Protein AF-A0A7C8UYK1-F1 (afdb_monomer_lite)

Organism: Orbilia oligospora (NCBI:txid2813651)

Foldseek 3Di:
DVVVCVVVVNPCPVPKWQFDDDPPDTPDTDHQDPDPVSNVVVVVLVVPLLQSVRIPNHDDDDDDDDDPDPVVVLVVLVVLLVVLVVVLVVLVVVVVVLVCLCVVVDDDPDPVSSVQSPDPVNVVVSVVVVVVSVVSVVQNVLSVQLSCQCVVPDPDLSVDNVSRDHQAADVVQVPDPCSCVVGGHRPSCLCVLQVVLVVVLCVVPNDDPDDDPVSVVVSVVSSVVSSVVVVVVVVVVVVVVVVVVPPPPPPNPQPPVRPPPDDPDDDDDDDDDDDDPDDDDDDDDDDDDDDDD

Sequence (293 aa):
MFDYLYLQGYNAPAKFLQVDRVGRTIKKVHEYPKDTLGQVKWALSLVTSHRGIGWNIQVPLQKIKYPSSRVAYIFESMVSILSIYLGLYTCGSLCDYMVQVLRKEVDSPYPWVYGLFENSIFQMVVAFMGIFAMVSNSVLVYNLARMICVTSGIKGDWGKIESWPNMFGEFEDAWSIRNVWGRAWHQNLRRCLTAPGEKVFSLIFGSSPKLGRVPRLIRRYFLVFSAFGVSGLLHSLAVYYGSKTDTMPYEDSTPLHMRPGCGPMDSSPTCVSWLPKDLGRRTGLCSYSSFYQ

pLDDT: mean 76.37, std 20.06, range [25.5, 96.25]

Secondary structure (DSSP, 8-state):
-HHHHHHTT--HHHHS-BEEEETTEEEEEPPPP-SHHHHHHHHHHHHH-TT-TTBTTPPPPP-PPPPSSHHHHHHHHHHHHHHHHHHHHHHHHHHHHHHHHHTTSS--SSHHHHHHHH-HHHHHHHHHHHHHHHHHHHHHHHHHHHHHHHHTT-SSGGGSGGGS--SS--GGG-SSHHHIIIIIS-GGGHHHHHHHHHHHHHHHH---S---HHHHHHHHHHHHHHHHHHHHHHHHHHHHHHHHH----TT----TTTS----S--S--------------------------

Radius of gyration: 26.04 Å; chains: 1; bounding box: 58×53×74 Å

InterPro domains:
  IPR032805 Wax synthase domain [PF13813] (164-244)

Structure (mmCIF, N/CA/C/O backbone):
data_AF-A0A7C8UYK1-F1
#
_entry.id   AF-A0A7C8UYK1-F1
#
loop_
_atom_site.group_PDB
_atom_site.id
_atom_site.type_symbol
_atom_site.label_atom_id
_atom_site.label_alt_id
_atom_site.label_comp_id
_atom_site.label_asym_id
_atom_site.label_entity_id
_atom_site.label_seq_id
_atom_site.pdbx_PDB_ins_code
_atom_site.Cartn_x
_atom_site.Cartn_y
_atom_site.Cartn_z
_atom_site.occupancy
_atom_site.B_iso_or_equiv
_atom_site.auth_seq_id
_atom_site.auth_comp_id
_atom_site.auth_asym_id
_atom_site.auth_atom_id
_atom_site.pdbx_PDB_model_num
ATOM 1 N N . MET A 1 1 ? -22.488 -2.311 -1.052 1.00 36.81 1 MET A N 1
ATOM 2 C CA . MET A 1 1 ? -21.983 -3.338 -0.104 1.00 36.81 1 MET A CA 1
ATOM 3 C C . MET A 1 1 ? -22.655 -3.243 1.265 1.00 36.81 1 MET A C 1
ATOM 5 O O . MET A 1 1 ? -23.119 -4.266 1.740 1.00 36.81 1 MET A O 1
ATOM 9 N N . PHE A 1 2 ? -22.764 -2.061 1.890 1.00 39.22 2 PHE A N 1
ATOM 10 C CA . PHE A 1 2 ? -23.497 -1.924 3.160 1.00 39.22 2 PHE A CA 1
ATOM 11 C C . PHE A 1 2 ? -24.994 -2.196 3.038 1.00 39.22 2 PHE A C 1
ATOM 13 O O . PHE A 1 2 ? -25.506 -2.974 3.835 1.00 39.22 2 PHE A O 1
ATOM 20 N N . ASP A 1 3 ? -25.651 -1.687 1.995 1.00 39.56 3 ASP A N 1
ATOM 21 C CA . ASP A 1 3 ? -27.060 -2.018 1.740 1.00 39.56 3 ASP A CA 1
ATOM 22 C C . ASP A 1 3 ? -27.249 -3.517 1.499 1.00 39.56 3 ASP A C 1
ATOM 24 O O . ASP A 1 3 ? -28.186 -4.112 2.004 1.00 39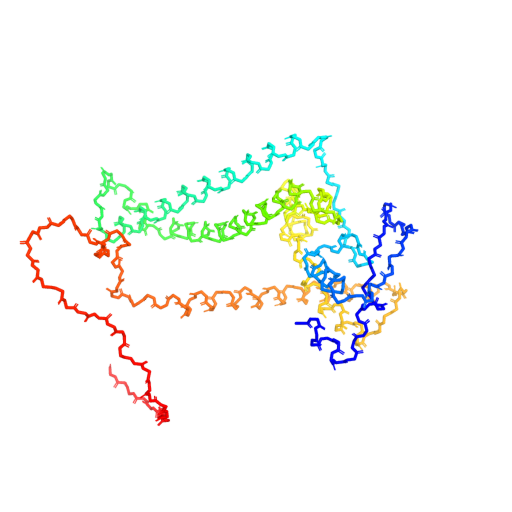.56 3 ASP A O 1
ATOM 28 N N . TYR A 1 4 ? -26.292 -4.170 0.832 1.00 40.44 4 TYR A N 1
ATOM 29 C CA . TYR A 1 4 ? -26.303 -5.622 0.623 1.00 40.44 4 TYR A CA 1
ATOM 30 C C . TYR A 1 4 ? -26.156 -6.416 1.937 1.00 40.44 4 TYR A C 1
ATOM 32 O O . TYR A 1 4 ? -26.815 -7.434 2.119 1.00 40.44 4 TYR A O 1
ATOM 40 N N . LEU A 1 5 ? -25.338 -5.939 2.884 1.00 44.06 5 LEU A N 1
ATOM 41 C CA . LEU A 1 5 ? -25.219 -6.541 4.218 1.00 44.06 5 LEU A CA 1
ATOM 42 C C . LEU A 1 5 ? -26.496 -6.327 5.049 1.00 44.06 5 LEU A C 1
ATOM 44 O O . LEU A 1 5 ? -26.951 -7.252 5.719 1.00 44.06 5 LEU A O 1
ATOM 48 N N . TYR A 1 6 ? -27.103 -5.142 4.970 1.00 45.19 6 TYR A N 1
ATOM 49 C CA . TYR A 1 6 ? -28.376 -4.839 5.628 1.00 45.19 6 TYR A CA 1
ATOM 50 C C . TYR A 1 6 ? -29.547 -5.649 5.064 1.00 45.19 6 TYR A C 1
ATOM 52 O O . TYR A 1 6 ? -30.332 -6.194 5.837 1.00 45.19 6 TYR A O 1
ATOM 60 N N . LEU A 1 7 ? -29.626 -5.790 3.738 1.00 44.03 7 LEU A N 1
ATOM 61 C CA . LEU A 1 7 ? -30.632 -6.600 3.042 1.00 44.03 7 LEU A CA 1
ATOM 62 C C . LEU A 1 7 ? -30.537 -8.090 3.405 1.00 44.03 7 LEU A C 1
ATOM 64 O O . LEU A 1 7 ? -31.539 -8.793 3.367 1.00 44.03 7 LEU A O 1
ATOM 68 N N . GLN A 1 8 ? -29.361 -8.567 3.827 1.00 48.84 8 GLN A N 1
ATOM 69 C CA . GLN A 1 8 ? -29.163 -9.919 4.364 1.00 48.84 8 GLN A CA 1
ATOM 70 C C . GLN A 1 8 ? -29.449 -10.040 5.877 1.00 48.84 8 GLN A C 1
ATOM 72 O O . GLN A 1 8 ? -29.101 -11.047 6.494 1.00 48.84 8 GLN A O 1
ATOM 77 N N . GLY A 1 9 ? -30.052 -9.024 6.507 1.00 45.06 9 GLY A N 1
ATOM 78 C CA . GLY A 1 9 ? -30.385 -9.033 7.936 1.00 45.06 9 GLY A CA 1
ATOM 79 C C . GLY A 1 9 ? -29.181 -8.825 8.862 1.00 45.06 9 GLY A C 1
ATOM 80 O O . GLY A 1 9 ? -29.266 -9.060 10.070 1.00 45.06 9 GLY A O 1
ATOM 81 N N . TYR A 1 10 ? -28.035 -8.384 8.333 1.00 59.62 10 TYR A N 1
ATOM 82 C CA . TYR A 1 10 ? -26.868 -8.086 9.152 1.00 59.62 10 TYR A CA 1
ATOM 83 C C . TYR A 1 10 ? -27.032 -6.710 9.806 1.00 59.62 10 TYR A C 1
ATOM 85 O O . TYR A 1 10 ? -26.854 -5.678 9.163 1.00 59.62 10 TYR A O 1
ATOM 93 N N . ASN A 1 11 ? -27.323 -6.690 11.111 1.00 65.44 11 ASN A N 1
ATOM 94 C CA . ASN A 1 11 ? -27.364 -5.460 11.906 1.00 65.44 11 ASN A CA 1
ATOM 95 C C . ASN A 1 11 ? -25.937 -4.902 12.094 1.00 65.44 11 ASN A C 1
ATOM 97 O O . ASN A 1 11 ? -25.273 -5.136 13.109 1.00 65.44 11 ASN A O 1
ATOM 101 N N . ALA A 1 12 ? -25.434 -4.222 11.062 1.00 64.94 12 ALA A N 1
ATOM 102 C CA . ALA A 1 12 ? -24.122 -3.589 11.055 1.00 64.94 12 ALA A CA 1
ATOM 103 C C . ALA A 1 12 ? -23.943 -2.563 12.197 1.00 64.94 12 ALA A C 1
ATOM 105 O O . ALA A 1 12 ? -22.887 -2.620 12.833 1.00 64.94 12 ALA A O 1
ATOM 106 N N . PRO A 1 13 ? -24.936 -1.715 12.545 1.00 64.56 13 PRO A N 1
ATOM 107 C CA . PRO A 1 13 ? -24.850 -0.791 13.681 1.00 64.56 13 PRO A CA 1
ATOM 108 C C . PRO A 1 13 ? -24.611 -1.481 15.016 1.00 64.56 13 PRO A C 1
ATOM 110 O O . PRO A 1 13 ? -23.842 -0.988 15.829 1.00 64.56 13 PRO A O 1
ATOM 113 N N . ALA A 1 14 ? -25.214 -2.651 15.240 1.00 69.38 14 ALA A N 1
ATOM 114 C CA . ALA A 1 14 ? -25.027 -3.395 16.484 1.00 69.38 14 ALA A CA 1
ATOM 115 C C . ALA A 1 14 ? -23.620 -4.008 16.622 1.00 69.38 14 ALA A C 1
ATOM 117 O O . ALA A 1 14 ? -23.226 -4.413 17.715 1.00 69.38 14 ALA A O 1
ATOM 118 N N . LYS A 1 15 ? -22.858 -4.115 15.525 1.00 76.12 15 LYS A N 1
ATOM 119 C CA . LYS A 1 15 ? -21.548 -4.788 15.500 1.00 76.12 15 LYS A CA 1
ATOM 120 C C . LYS A 1 15 ? -20.374 -3.852 15.258 1.00 76.12 15 LYS A C 1
ATOM 122 O O . LYS A 1 15 ? -19.287 -4.121 15.772 1.00 76.12 15 LYS A O 1
ATOM 127 N N . PHE A 1 16 ? -20.567 -2.790 14.486 1.00 84.19 16 PHE A N 1
ATOM 128 C CA . PHE A 1 16 ? -19.543 -1.801 14.179 1.00 84.19 16 PHE A CA 1
ATOM 129 C C . PHE A 1 16 ? -19.897 -0.498 14.870 1.00 84.19 16 PHE A C 1
ATOM 131 O O . PHE A 1 16 ? -20.725 0.274 14.395 1.00 84.19 16 PHE A O 1
ATOM 138 N N . LEU A 1 17 ? -19.257 -0.293 16.017 1.00 87.12 17 LEU A N 1
ATOM 139 C CA . LEU A 1 17 ? -19.506 0.834 16.897 1.00 87.12 17 LEU A CA 1
ATOM 140 C C . LEU A 1 17 ? -18.363 1.831 16.757 1.00 87.12 17 LEU A C 1
ATOM 142 O O . LEU A 1 17 ? -17.196 1.456 16.930 1.00 87.12 17 LEU A O 1
ATOM 146 N N . GLN A 1 18 ? -18.700 3.086 16.474 1.00 86.88 18 GLN A N 1
ATOM 147 C CA . GLN A 1 18 ? -17.748 4.182 16.560 1.00 86.88 18 GLN A CA 1
ATOM 148 C C . GLN A 1 18 ? -17.500 4.490 18.044 1.00 86.88 18 GLN A C 1
ATOM 150 O O . GLN A 1 18 ? -18.434 4.567 18.848 1.00 86.88 18 GLN A O 1
ATOM 155 N N . VAL A 1 19 ? -16.235 4.614 18.434 1.00 88.44 19 VAL A N 1
ATOM 156 C CA . VAL A 1 19 ? -15.809 4.712 19.831 1.00 88.44 19 VAL A CA 1
ATOM 157 C C . VAL A 1 19 ? -14.670 5.705 20.009 1.00 88.44 19 VAL A C 1
ATOM 159 O O . VAL A 1 19 ? -13.703 5.709 19.248 1.00 88.44 19 VAL A O 1
ATOM 162 N N . ASP A 1 20 ? -14.731 6.468 21.097 1.00 84.69 20 ASP A N 1
ATOM 163 C CA . ASP A 1 20 ? -13.597 7.252 21.572 1.00 84.69 20 ASP A CA 1
ATOM 164 C C . ASP A 1 20 ? -12.756 6.384 22.509 1.00 84.69 20 ASP A C 1
ATOM 166 O O . ASP A 1 20 ? -13.259 5.806 23.481 1.00 84.69 20 ASP A O 1
ATOM 170 N N . ARG A 1 21 ? -11.455 6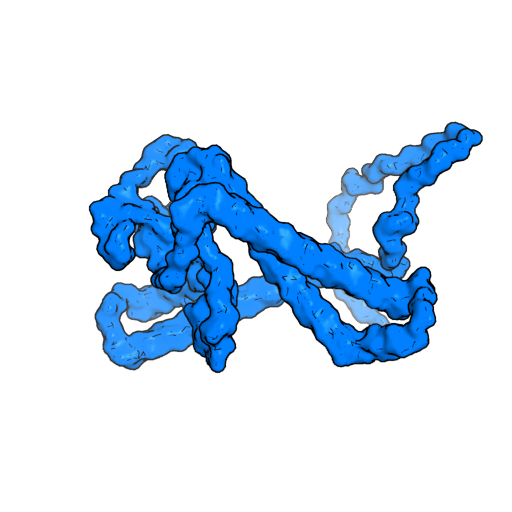.288 22.231 1.00 79.19 21 ARG A N 1
ATOM 171 C CA . ARG A 1 21 ? -10.513 5.479 23.012 1.00 79.19 21 ARG A CA 1
ATOM 172 C C . ARG A 1 21 ? -9.390 6.320 23.591 1.00 79.19 21 ARG A C 1
ATOM 174 O O . ARG A 1 21 ? -8.933 7.280 22.980 1.00 79.19 21 ARG A O 1
ATOM 181 N N . VAL A 1 22 ? -8.884 5.875 24.739 1.00 72.81 22 VAL A N 1
ATOM 182 C CA . VAL A 1 22 ? -7.575 6.279 25.265 1.00 72.81 22 VAL A CA 1
ATOM 183 C C . VAL A 1 22 ? -6.779 5.009 25.538 1.00 72.81 22 VAL A C 1
ATOM 185 O O . VAL A 1 22 ? -7.107 4.223 26.429 1.00 72.81 22 VAL A O 1
ATOM 188 N N . GLY A 1 23 ? -5.766 4.761 24.707 1.00 73.38 23 GLY A N 1
ATOM 189 C CA . GLY A 1 23 ? -5.044 3.491 24.706 1.00 73.38 23 GLY A CA 1
ATOM 190 C C . GLY A 1 23 ? -5.961 2.320 24.338 1.00 73.38 23 GLY A C 1
ATOM 191 O O . GLY A 1 23 ? -6.560 2.300 23.264 1.00 73.38 23 GLY A O 1
ATOM 192 N N . ARG A 1 24 ? -6.065 1.322 25.224 1.00 70.69 24 ARG A N 1
ATOM 193 C CA . ARG A 1 24 ? -6.928 0.142 25.013 1.00 70.69 24 ARG A CA 1
ATOM 194 C C . ARG A 1 24 ? -8.358 0.329 25.527 1.00 70.69 24 ARG A C 1
ATOM 196 O O . ARG A 1 24 ? -9.228 -0.454 25.149 1.00 70.69 24 ARG A O 1
ATOM 203 N N . THR A 1 25 ? -8.606 1.354 26.336 1.00 79.69 25 THR A N 1
ATOM 204 C CA . THR A 1 25 ? -9.883 1.559 27.027 1.00 79.69 25 THR A CA 1
ATOM 205 C C . THR A 1 25 ? -10.841 2.382 26.171 1.00 79.69 25 THR A C 1
ATOM 207 O O . THR A 1 25 ? -10.463 3.425 25.634 1.00 79.69 25 THR A O 1
ATOM 210 N N . ILE A 1 26 ? -12.085 1.912 26.049 1.00 84.94 26 ILE A N 1
ATOM 211 C CA . ILE A 1 26 ? -13.182 2.642 25.403 1.00 84.94 26 ILE A CA 1
ATOM 212 C C . ILE A 1 26 ? -13.768 3.609 26.431 1.00 84.94 26 ILE A C 1
ATOM 214 O O . ILE A 1 26 ? -14.191 3.178 27.500 1.00 84.94 26 ILE A O 1
ATOM 218 N N . LYS A 1 27 ? -13.765 4.907 26.119 1.00 87.31 27 LYS A N 1
ATOM 219 C CA . LYS A 1 27 ? -14.356 5.950 26.969 1.00 87.31 27 LYS A CA 1
ATOM 220 C C . LYS A 1 27 ? -15.806 6.229 26.607 1.00 87.31 27 LYS A C 1
ATOM 222 O O . LYS A 1 27 ? -16.625 6.439 27.492 1.00 87.31 27 LYS A O 1
ATOM 227 N N . LYS A 1 28 ? -16.107 6.257 25.309 1.00 88.56 28 LYS A N 1
ATOM 228 C CA . LYS A 1 28 ? -17.431 6.600 24.795 1.00 88.56 28 LYS A CA 1
ATOM 229 C C . LYS A 1 28 ? -17.753 5.745 23.583 1.00 88.56 28 LYS A C 1
ATOM 231 O O . LYS A 1 28 ? -16.878 5.498 22.756 1.00 88.56 28 LYS A O 1
ATOM 236 N N . VAL A 1 29 ? -19.004 5.318 23.492 1.00 89.12 29 VAL A N 1
ATOM 237 C CA . VAL A 1 29 ? -19.585 4.705 22.298 1.00 89.12 29 VAL A CA 1
ATOM 238 C C . VAL A 1 29 ? -20.541 5.726 21.697 1.00 89.12 29 VAL A C 1
ATOM 240 O O . VAL A 1 29 ? -21.363 6.288 22.421 1.00 89.12 29 VAL A O 1
ATOM 243 N N . HIS A 1 30 ? -20.397 6.015 20.408 1.00 87.56 30 HIS A N 1
ATOM 244 C CA . HIS A 1 30 ? -21.296 6.929 19.706 1.00 87.56 30 HIS A CA 1
ATOM 245 C C . HIS A 1 30 ? -22.560 6.186 19.269 1.00 87.56 30 HIS A C 1
ATOM 247 O O . HIS A 1 30 ? -22.498 5.018 18.881 1.00 87.56 30 HIS A O 1
ATOM 253 N N . GLU A 1 31 ? -23.704 6.862 19.354 1.00 87.62 31 GLU A N 1
ATOM 254 C CA . GLU A 1 31 ? -24.984 6.314 18.901 1.00 87.62 31 GLU A CA 1
ATOM 255 C C . GLU A 1 31 ? -25.058 6.328 17.369 1.00 87.62 31 GLU A C 1
ATOM 257 O O . GLU A 1 31 ? -24.528 7.229 16.714 1.00 87.62 31 GLU A O 1
ATOM 262 N N . TYR A 1 32 ? -25.717 5.319 16.798 1.00 86.50 32 TYR A N 1
ATOM 263 C CA . TYR A 1 32 ? -25.925 5.248 15.359 1.00 86.50 32 TYR A CA 1
ATOM 264 C C . TYR A 1 32 ? -26.867 6.375 14.894 1.00 86.50 32 TYR A C 1
ATOM 266 O O . TYR A 1 32 ? -27.961 6.515 15.449 1.00 86.50 32 TYR A O 1
ATOM 274 N N . PRO A 1 33 ? -26.484 7.169 13.879 1.00 86.69 33 PRO A N 1
ATOM 275 C CA . PRO A 1 33 ? -27.320 8.252 13.379 1.00 86.69 33 PRO A CA 1
ATOM 276 C C . PRO A 1 33 ? -28.623 7.728 12.764 1.00 86.69 33 PRO A C 1
ATOM 278 O O . PRO A 1 33 ? -28.647 6.721 12.052 1.00 86.69 33 PRO A O 1
ATOM 281 N N . LYS A 1 34 ? -29.723 8.436 13.035 1.00 87.50 34 LYS A N 1
ATOM 282 C CA . LYS A 1 34 ? -31.060 8.099 12.517 1.00 87.50 34 LYS A CA 1
ATOM 283 C C . LYS A 1 34 ? -31.349 8.756 11.166 1.00 87.50 34 LYS A C 1
ATOM 285 O O . LYS A 1 34 ? -32.210 8.278 10.437 1.00 87.50 34 LYS A O 1
ATOM 290 N N . ASP A 1 35 ? -30.641 9.831 10.834 1.00 90.38 35 ASP A N 1
ATOM 291 C CA . ASP A 1 35 ? -30.769 10.554 9.573 1.00 90.38 35 ASP A CA 1
ATOM 292 C C . ASP A 1 35 ? -29.976 9.879 8.444 1.00 90.38 35 ASP A C 1
ATOM 294 O O . ASP A 1 35 ? -28.889 9.344 8.656 1.00 90.38 35 ASP A O 1
ATOM 298 N N . THR A 1 36 ? -30.501 9.924 7.218 1.00 87.75 36 THR A N 1
ATOM 299 C CA . THR A 1 36 ? -29.912 9.237 6.054 1.00 87.75 36 THR A CA 1
ATOM 300 C C . THR A 1 36 ? -28.493 9.712 5.743 1.00 87.75 36 THR A C 1
ATOM 302 O O . THR A 1 36 ? -27.612 8.898 5.465 1.00 87.75 36 THR A O 1
ATOM 305 N N . LEU A 1 37 ? -28.230 11.018 5.845 1.00 86.94 37 LEU A N 1
ATOM 306 C CA . LEU A 1 37 ? -26.900 11.585 5.625 1.00 86.94 37 LEU A CA 1
ATOM 307 C C . LEU A 1 37 ? -25.898 11.090 6.676 1.00 86.94 37 LEU A C 1
ATOM 309 O O . LEU A 1 37 ? -24.782 10.694 6.335 1.00 86.94 37 LEU A O 1
ATOM 313 N N . GLY A 1 38 ? -26.295 11.074 7.945 1.00 85.75 38 GLY A N 1
ATOM 314 C CA . GLY A 1 38 ? -25.523 10.520 9.045 1.00 85.75 38 GLY A CA 1
ATOM 315 C C . GLY A 1 38 ? -25.230 9.037 8.843 1.00 85.75 38 GLY A C 1
ATOM 316 O O . GLY A 1 38 ? -24.090 8.616 9.040 1.00 85.75 38 GLY A O 1
ATOM 317 N N . GLN A 1 39 ? -26.200 8.251 8.372 1.00 85.69 39 GLN A N 1
ATOM 318 C CA . GLN A 1 39 ? -26.013 6.829 8.058 1.00 85.69 39 GLN A CA 1
ATOM 319 C C . GLN A 1 39 ? -25.010 6.612 6.922 1.00 85.69 39 GLN A C 1
ATOM 321 O O . GLN A 1 39 ? -24.116 5.770 7.043 1.00 85.69 39 GLN A O 1
ATOM 326 N N . VAL A 1 40 ? -25.105 7.401 5.847 1.00 85.50 40 VAL A N 1
ATOM 327 C CA . VAL A 1 40 ? -24.139 7.374 4.739 1.00 85.50 40 VAL A CA 1
ATOM 328 C C . VAL A 1 40 ? -22.752 7.774 5.236 1.00 85.50 40 VAL A C 1
ATOM 330 O O . VAL A 1 40 ? -21.775 7.086 4.942 1.00 85.50 40 VAL A O 1
ATOM 333 N N . LYS A 1 41 ? -22.645 8.832 6.048 1.00 85.75 41 LYS A N 1
ATOM 334 C CA . LYS A 1 41 ? -21.374 9.273 6.639 1.00 85.75 41 LYS A CA 1
ATOM 335 C C . LYS A 1 41 ? -20.769 8.201 7.548 1.00 85.75 41 LYS A C 1
ATOM 337 O O . LYS A 1 41 ? -19.565 7.966 7.482 1.00 85.75 41 LYS A O 1
ATOM 342 N N . TRP A 1 42 ? -21.586 7.534 8.361 1.00 86.19 42 TRP A N 1
ATOM 343 C CA . TRP A 1 42 ? -21.175 6.429 9.230 1.00 86.19 42 TRP A CA 1
ATOM 344 C C . TRP A 1 42 ? -20.626 5.258 8.414 1.00 86.19 42 TRP A C 1
ATOM 346 O O . TRP A 1 42 ? -19.518 4.784 8.667 1.00 86.19 42 TRP A O 1
ATOM 356 N N . ALA A 1 43 ? -21.369 4.826 7.393 1.00 85.38 43 ALA A N 1
ATOM 357 C CA . ALA A 1 43 ? -20.958 3.757 6.492 1.00 85.38 43 ALA A CA 1
ATOM 358 C C . ALA A 1 43 ? -19.661 4.113 5.752 1.00 85.38 43 ALA A C 1
ATOM 360 O O . ALA A 1 43 ? -18.720 3.320 5.734 1.00 85.38 43 ALA A O 1
ATOM 361 N N . LEU A 1 44 ? -19.569 5.321 5.195 1.00 85.94 44 LEU A N 1
ATOM 362 C CA . LEU A 1 44 ? -18.379 5.782 4.486 1.00 85.94 44 LEU A CA 1
ATOM 363 C C . LEU A 1 44 ? -17.168 5.859 5.423 1.00 85.94 44 LEU A C 1
ATOM 365 O O . LEU A 1 44 ? -16.073 5.440 5.047 1.00 85.94 44 LEU A O 1
ATOM 369 N N . SER A 1 45 ? -17.356 6.333 6.658 1.00 86.12 45 SER A N 1
ATOM 370 C CA . SER A 1 45 ? -16.305 6.360 7.681 1.00 86.12 45 SER A CA 1
ATOM 371 C C . SER A 1 45 ? -15.817 4.952 8.023 1.00 86.12 45 SER A C 1
ATOM 373 O O . SER A 1 45 ? -14.614 4.738 8.164 1.00 86.12 45 SER A O 1
ATOM 375 N N . LEU A 1 46 ? -16.718 3.969 8.060 1.00 84.94 46 LEU A N 1
ATOM 376 C CA . LEU A 1 46 ? -16.359 2.574 8.287 1.00 84.94 46 LEU A CA 1
ATOM 377 C C . LEU A 1 46 ? -15.600 1.954 7.099 1.00 84.94 46 LEU A C 1
ATOM 379 O O . LEU A 1 46 ? -14.591 1.295 7.342 1.00 84.94 46 LEU A O 1
ATOM 383 N N . VAL A 1 47 ? -16.021 2.172 5.837 1.00 82.94 47 VAL A N 1
ATOM 384 C CA . VAL A 1 47 ? -15.281 1.653 4.654 1.00 82.94 47 VAL A CA 1
ATOM 385 C C . VAL A 1 47 ? -13.870 2.223 4.615 1.00 82.94 47 VAL A C 1
ATOM 387 O O . VAL A 1 47 ? -12.907 1.502 4.372 1.00 82.94 47 VAL A O 1
ATOM 390 N N . THR A 1 48 ? -13.758 3.531 4.830 1.00 82.25 48 THR A N 1
ATOM 391 C CA . THR A 1 48 ? -12.497 4.262 4.657 1.00 82.25 48 THR A CA 1
ATOM 392 C C . THR A 1 48 ? -11.551 4.094 5.848 1.00 82.25 48 THR A C 1
ATOM 394 O O . THR A 1 48 ? -10.349 4.328 5.718 1.00 82.25 48 THR A O 1
ATOM 397 N N . SER A 1 49 ? -12.043 3.615 6.997 1.00 84.44 49 SER A N 1
ATOM 398 C CA . SER A 1 49 ? -11.218 3.283 8.162 1.00 84.44 49 SER A CA 1
ATOM 399 C C . SER A 1 49 ? -10.569 1.903 8.008 1.00 84.44 49 SER A C 1
ATOM 401 O O . SER A 1 49 ? -10.903 0.940 8.701 1.00 84.44 49 SER A O 1
ATOM 403 N N . HIS A 1 50 ? -9.566 1.809 7.130 1.00 81.94 50 HIS A N 1
ATOM 404 C CA . HIS A 1 50 ? -8.833 0.565 6.831 1.00 81.94 50 HIS A CA 1
ATOM 405 C C . HIS A 1 50 ? -8.269 -0.151 8.076 1.00 81.94 50 HIS A C 1
ATOM 407 O O . HIS A 1 50 ? -8.088 -1.369 8.099 1.00 81.94 50 HIS A O 1
ATOM 413 N N . ARG A 1 51 ? -7.994 0.606 9.144 1.00 84.38 51 ARG A N 1
ATOM 414 C CA . ARG A 1 51 ? -7.444 0.105 10.416 1.00 84.38 51 ARG A CA 1
ATOM 415 C C . ARG A 1 51 ? -8.457 0.058 11.555 1.00 84.38 51 ARG A C 1
ATOM 417 O O . ARG A 1 51 ? -8.091 -0.340 12.663 1.00 84.38 51 ARG A O 1
ATOM 424 N N . GLY A 1 52 ? -9.698 0.467 11.295 1.00 83.88 52 GLY A N 1
ATOM 425 C CA . GLY A 1 52 ? -10.746 0.602 12.300 1.00 83.88 52 GLY A CA 1
ATOM 426 C C . GLY A 1 52 ? -10.430 1.660 13.357 1.00 83.88 52 GLY A C 1
ATOM 427 O O . GLY A 1 52 ? -10.832 1.496 14.502 1.00 83.88 52 GLY A O 1
ATOM 428 N N . ILE A 1 53 ? -9.668 2.705 13.025 1.00 86.00 53 ILE A N 1
ATOM 429 C CA . ILE A 1 53 ? -9.365 3.791 13.969 1.00 86.00 53 ILE A CA 1
ATOM 430 C C . ILE A 1 53 ? -10.645 4.548 14.284 1.00 86.00 53 ILE A C 1
ATOM 432 O O . ILE A 1 53 ? -11.372 4.916 13.365 1.00 86.00 53 ILE A O 1
ATOM 436 N N . GLY A 1 54 ? -10.916 4.732 15.577 1.00 85.25 54 GLY A N 1
ATOM 437 C CA . GLY A 1 54 ? -12.192 5.272 16.047 1.00 85.25 54 GLY A CA 1
ATOM 438 C C . GLY A 1 54 ? -13.314 4.232 16.078 1.00 85.25 54 GLY A C 1
ATOM 439 O O . GLY A 1 54 ? -14.460 4.592 16.303 1.00 85.25 54 GLY A O 1
ATOM 440 N N . TRP A 1 55 ? -13.014 2.941 15.882 1.00 87.56 55 TRP A N 1
ATOM 441 C CA . TRP A 1 55 ? -14.005 1.861 15.893 1.00 87.56 55 TRP A CA 1
ATOM 442 C C . TRP A 1 55 ? -13.685 0.774 16.929 1.00 87.56 55 TRP A C 1
ATOM 444 O O . TRP A 1 55 ? -12.553 0.575 17.391 1.00 87.56 55 TRP A O 1
ATOM 454 N N . ASN A 1 56 ? -14.702 0.009 17.320 1.00 86.62 56 ASN A N 1
ATOM 455 C CA . ASN A 1 56 ? -14.542 -1.141 18.213 1.00 86.62 56 ASN A CA 1
ATOM 456 C C . ASN A 1 56 ? -13.628 -2.238 17.619 1.00 86.62 56 ASN A C 1
ATOM 458 O O . ASN A 1 56 ? -13.022 -2.998 18.372 1.00 86.62 56 ASN A O 1
ATOM 462 N N . ILE A 1 57 ? -13.471 -2.261 16.293 1.00 83.94 57 ILE A N 1
ATOM 463 C CA . ILE A 1 57 ? -12.645 -3.207 15.523 1.00 83.94 57 ILE A CA 1
ATOM 464 C C . ILE A 1 57 ? -11.201 -2.738 15.259 1.00 83.94 57 ILE A C 1
ATOM 466 O O . ILE A 1 57 ? -10.522 -3.318 14.408 1.00 83.94 57 ILE A O 1
ATOM 470 N N . GLN A 1 58 ? -10.733 -1.690 15.945 1.00 85.12 58 GLN A N 1
ATOM 471 C CA . GLN A 1 58 ? -9.394 -1.135 15.742 1.00 85.12 58 GLN A CA 1
ATOM 472 C C . GLN A 1 58 ? -8.287 -2.185 15.913 1.00 85.12 58 GLN A C 1
ATOM 474 O O . GLN A 1 58 ? -8.189 -2.855 16.945 1.00 85.12 58 GLN A O 1
ATOM 479 N N . VAL A 1 59 ? -7.409 -2.289 14.916 1.00 81.62 59 VAL A N 1
ATOM 480 C CA . VAL A 1 59 ? -6.221 -3.154 14.969 1.00 81.62 59 VAL A CA 1
ATOM 481 C C . VAL A 1 59 ? -5.126 -2.460 15.794 1.00 81.62 59 VAL A C 1
ATOM 483 O O . VAL A 1 59 ? -5.015 -1.234 15.722 1.00 81.62 59 VAL A O 1
ATOM 486 N N . PRO A 1 60 ? -4.296 -3.196 16.566 1.00 77.56 60 PRO A N 1
ATOM 487 C CA . PRO A 1 60 ? -3.168 -2.599 17.273 1.00 77.56 60 PRO A CA 1
ATOM 488 C C . PRO A 1 60 ? -2.309 -1.741 16.342 1.00 77.56 60 PRO A C 1
ATOM 490 O O . PRO A 1 60 ? -1.814 -2.225 15.323 1.00 77.56 60 PRO A O 1
ATOM 493 N N . LEU A 1 61 ? -2.157 -0.469 16.704 1.00 75.00 61 LEU A N 1
ATOM 494 C CA . LEU A 1 61 ? -1.308 0.470 15.988 1.00 75.00 61 LEU A CA 1
ATOM 495 C C . LEU A 1 61 ? 0.116 0.369 16.524 1.00 75.00 61 LEU A C 1
ATOM 497 O O . LEU A 1 61 ? 0.334 0.198 17.727 1.00 75.00 61 LEU A O 1
ATOM 501 N N . GLN A 1 62 ? 1.085 0.503 15.627 1.00 70.31 62 GLN A N 1
ATOM 502 C CA . GLN A 1 62 ? 2.444 0.833 16.036 1.00 70.31 62 GLN A CA 1
ATOM 503 C C . GLN A 1 62 ? 2.457 2.237 16.645 1.00 70.31 62 GLN A C 1
ATOM 505 O O . GLN A 1 62 ? 1.529 3.023 16.440 1.00 70.31 62 GLN A O 1
ATOM 510 N N . LYS A 1 63 ? 3.488 2.548 17.432 1.00 70.38 63 LYS A N 1
ATOM 511 C CA . LYS A 1 63 ? 3.668 3.911 17.934 1.00 70.38 63 LYS A CA 1
ATOM 512 C C . LYS A 1 63 ? 3.939 4.810 16.730 1.00 70.38 63 LYS A C 1
ATOM 514 O O . LYS A 1 63 ? 4.998 4.712 16.130 1.00 70.38 63 LYS A O 1
ATOM 519 N N . ILE A 1 64 ? 2.966 5.639 16.373 1.00 71.81 64 ILE A N 1
ATOM 520 C CA . ILE A 1 64 ? 3.102 6.629 15.307 1.00 71.81 64 ILE A CA 1
ATOM 521 C C . ILE A 1 64 ? 3.427 7.956 15.981 1.00 71.81 64 ILE A C 1
ATOM 523 O O . ILE A 1 64 ? 2.706 8.386 16.885 1.00 71.81 64 ILE A O 1
ATOM 527 N N . LYS A 1 65 ? 4.520 8.590 15.559 1.00 76.38 65 LYS A N 1
ATOM 528 C CA . LYS A 1 65 ? 4.818 9.969 15.932 1.00 76.38 65 LYS A CA 1
ATOM 529 C C . LYS A 1 65 ? 4.042 10.875 14.983 1.00 76.38 65 LYS A C 1
ATOM 531 O O . LYS A 1 65 ? 4.231 10.805 13.774 1.00 76.38 65 LYS A O 1
ATOM 536 N N . TYR A 1 66 ? 3.148 11.685 15.533 1.00 78.25 66 TYR A N 1
ATOM 537 C CA . TYR A 1 66 ? 2.432 12.689 14.756 1.00 78.25 66 TYR A CA 1
ATOM 538 C C . TYR A 1 66 ? 3.193 14.018 14.802 1.00 78.25 66 TYR A C 1
ATOM 540 O O . TYR A 1 66 ? 3.828 14.305 15.825 1.00 78.25 66 TYR A O 1
ATOM 548 N N . PRO A 1 67 ? 3.149 14.826 13.730 1.00 81.44 67 PRO A N 1
ATOM 549 C CA . PRO A 1 67 ? 3.785 16.137 13.732 1.00 81.44 67 PRO A CA 1
ATOM 550 C C . PRO A 1 67 ? 3.197 17.028 14.823 1.00 81.44 67 PRO A C 1
ATOM 552 O O . PRO A 1 67 ? 2.002 16.974 15.115 1.00 81.44 67 PRO A O 1
ATOM 555 N N . SER A 1 68 ? 4.042 17.863 15.423 1.00 77.81 68 SER A N 1
ATOM 556 C CA . SER A 1 68 ? 3.662 18.724 16.549 1.00 77.81 68 SER A CA 1
ATOM 557 C C . SER A 1 68 ? 2.719 19.865 16.156 1.00 77.81 68 SER A C 1
ATOM 559 O O . SER A 1 68 ? 2.031 20.410 17.016 1.00 77.81 68 SER A O 1
ATOM 561 N N . SER A 1 69 ? 2.666 20.233 14.871 1.00 84.19 69 SER A N 1
ATOM 562 C CA . SER A 1 69 ? 1.803 21.298 14.360 1.00 84.19 69 SER A CA 1
ATOM 563 C C . SER A 1 69 ? 1.185 20.946 13.005 1.00 84.19 69 SER A C 1
ATOM 565 O O . SER A 1 69 ? 1.715 20.135 12.243 1.00 84.19 69 SER A O 1
ATOM 567 N N . ARG A 1 70 ? 0.062 21.598 12.675 1.00 81.38 70 ARG A N 1
ATOM 568 C CA . ARG A 1 70 ? -0.607 21.436 11.371 1.00 81.38 70 ARG A CA 1
ATOM 569 C C . ARG A 1 70 ? 0.265 21.899 10.204 1.00 81.38 70 ARG A C 1
ATOM 571 O O . ARG A 1 70 ? 0.221 21.287 9.147 1.00 81.38 70 ARG A O 1
ATOM 578 N N . VAL A 1 71 ? 1.060 22.952 10.398 1.00 85.94 71 VAL A N 1
ATOM 579 C CA . VAL A 1 71 ? 1.971 23.470 9.365 1.00 85.94 71 VAL A CA 1
ATOM 580 C C . VAL A 1 71 ? 3.105 22.481 9.109 1.00 85.94 71 VAL A C 1
ATOM 582 O O . VAL A 1 71 ? 3.364 22.152 7.955 1.00 85.94 71 VAL A O 1
ATOM 585 N N . ALA A 1 72 ? 3.715 21.942 10.172 1.00 88.19 72 ALA A N 1
ATOM 586 C CA . ALA A 1 72 ? 4.732 20.897 10.050 1.00 88.19 72 ALA A CA 1
ATOM 587 C C . ALA A 1 72 ? 4.172 19.673 9.315 1.00 88.19 72 ALA A C 1
ATOM 589 O O . ALA A 1 72 ? 4.788 19.169 8.383 1.00 88.19 72 ALA A O 1
ATOM 590 N N . TYR A 1 73 ? 2.951 19.265 9.661 1.00 88.38 73 TYR A N 1
ATOM 591 C CA . TYR A 1 73 ? 2.262 18.175 8.984 1.00 88.38 73 TYR A CA 1
ATOM 592 C C . TYR A 1 73 ? 2.036 18.424 7.483 1.00 88.38 73 TYR A C 1
ATOM 594 O O . TYR A 1 73 ? 2.262 17.522 6.675 1.00 88.38 73 TYR A O 1
ATOM 602 N N . ILE A 1 74 ? 1.585 19.622 7.095 1.00 89.94 74 ILE A N 1
ATOM 603 C CA . ILE A 1 74 ? 1.381 19.968 5.680 1.00 89.94 74 ILE A CA 1
ATOM 604 C C . ILE A 1 74 ? 2.716 19.930 4.938 1.00 89.94 74 ILE A C 1
ATOM 606 O O . ILE A 1 74 ? 2.794 19.330 3.870 1.00 89.94 74 ILE A O 1
ATOM 610 N N . PHE A 1 75 ? 3.768 20.509 5.516 1.00 91.69 75 PHE A N 1
ATOM 611 C CA . PHE A 1 75 ? 5.096 20.508 4.912 1.00 91.69 75 PHE A CA 1
ATOM 612 C C . PHE A 1 75 ? 5.637 19.083 4.722 1.00 91.69 75 PHE A C 1
ATOM 614 O O . PHE A 1 75 ? 6.018 18.719 3.612 1.00 91.69 75 PHE A O 1
ATOM 621 N N . GLU A 1 76 ? 5.584 18.242 5.760 1.00 90.44 76 GLU A N 1
ATOM 622 C CA . GLU A 1 76 ? 5.977 16.828 5.674 1.00 90.44 76 GLU A CA 1
ATOM 623 C C . GLU A 1 76 ? 5.162 16.068 4.615 1.00 90.44 76 GLU A C 1
ATOM 625 O O . GLU A 1 76 ? 5.717 15.297 3.829 1.00 90.44 76 GLU A O 1
ATOM 630 N N . SER A 1 77 ? 3.850 16.318 4.549 1.00 91.31 77 SER A N 1
ATOM 631 C CA . SER A 1 77 ? 2.970 15.702 3.550 1.00 91.31 77 SER A CA 1
ATOM 632 C C . SER A 1 77 ? 3.354 16.123 2.131 1.00 91.31 77 SER A C 1
ATOM 634 O O . SER A 1 77 ? 3.406 15.277 1.242 1.00 91.31 77 SER A O 1
ATOM 636 N N . MET A 1 78 ? 3.669 17.403 1.914 1.00 93.50 78 MET A N 1
ATOM 637 C CA . MET A 1 78 ? 4.071 17.922 0.605 1.00 93.50 78 MET A CA 1
ATOM 638 C C . MET A 1 78 ? 5.417 17.375 0.152 1.00 93.50 78 MET A C 1
ATOM 640 O O . MET A 1 78 ? 5.529 16.935 -0.989 1.00 93.50 78 MET A O 1
ATOM 644 N N . VAL A 1 79 ? 6.406 17.315 1.045 1.00 94.25 79 VAL A N 1
ATOM 645 C CA . VAL A 1 79 ? 7.704 16.693 0.749 1.00 94.25 79 VAL A CA 1
ATOM 646 C C . VAL A 1 79 ? 7.525 15.212 0.399 1.00 94.25 79 VAL A C 1
ATOM 648 O O . VAL A 1 79 ? 8.102 14.734 -0.579 1.00 94.25 79 VAL A O 1
ATOM 651 N N . SER A 1 80 ? 6.686 14.481 1.139 1.00 92.12 80 SER A N 1
ATOM 652 C CA . SER A 1 80 ? 6.405 13.070 0.848 1.00 92.12 80 SER A CA 1
ATOM 653 C C . SER A 1 80 ? 5.699 12.879 -0.499 1.00 92.12 80 SER A C 1
ATOM 655 O O . SER A 1 80 ? 6.104 12.033 -1.288 1.00 92.12 80 SER A O 1
ATOM 657 N N . ILE A 1 81 ? 4.674 13.678 -0.799 1.00 95.06 81 ILE A N 1
ATOM 658 C CA . ILE A 1 81 ? 3.946 13.614 -2.074 1.00 95.06 81 ILE A CA 1
ATOM 659 C C . ILE A 1 81 ? 4.877 13.948 -3.243 1.00 95.06 81 ILE A C 1
ATOM 661 O O . ILE A 1 81 ? 4.914 13.202 -4.219 1.00 95.06 81 ILE A O 1
ATOM 665 N N . LEU A 1 82 ? 5.655 15.027 -3.131 1.00 96.25 82 LEU A N 1
ATOM 666 C CA . LEU A 1 82 ? 6.559 15.472 -4.187 1.00 96.25 82 LEU A CA 1
ATOM 667 C C . LEU A 1 82 ? 7.684 14.464 -4.440 1.00 96.25 82 LEU A C 1
ATOM 669 O O . LEU A 1 82 ? 7.986 14.176 -5.592 1.00 96.25 82 LEU A O 1
ATOM 673 N N . SER A 1 83 ? 8.276 13.897 -3.386 1.00 94.88 83 SER A N 1
ATOM 674 C CA . SER A 1 83 ? 9.325 12.877 -3.525 1.00 94.88 83 SER A CA 1
ATOM 675 C C . SER A 1 83 ? 8.807 11.598 -4.183 1.00 94.88 83 SER A C 1
ATOM 677 O O . SER A 1 83 ? 9.464 11.073 -5.080 1.00 94.88 83 SER A O 1
ATOM 679 N N . ILE A 1 84 ? 7.612 11.129 -3.808 1.00 94.31 84 ILE A N 1
ATOM 680 C CA . ILE A 1 84 ? 6.981 9.965 -4.446 1.00 94.31 84 ILE A CA 1
ATOM 681 C C . ILE A 1 84 ? 6.647 10.269 -5.909 1.00 94.31 84 ILE A C 1
ATOM 683 O O . ILE A 1 84 ? 6.946 9.456 -6.780 1.00 94.31 84 ILE A O 1
ATOM 687 N N . TYR A 1 85 ? 6.058 11.433 -6.192 1.00 94.88 85 TYR A N 1
ATOM 688 C CA . TYR A 1 85 ? 5.725 11.844 -7.555 1.00 94.88 85 TYR A CA 1
ATOM 689 C C . TYR A 1 85 ? 6.972 11.935 -8.440 1.00 94.88 85 TYR A C 1
ATOM 691 O O . TYR A 1 85 ? 6.988 11.377 -9.534 1.00 94.88 85 TYR A O 1
ATOM 699 N N . LEU A 1 86 ? 8.037 12.577 -7.951 1.00 95.56 86 LEU A N 1
ATOM 700 C CA . LEU A 1 86 ? 9.293 12.691 -8.684 1.00 95.56 86 LEU A CA 1
ATOM 701 C C . LEU A 1 86 ? 9.926 11.316 -8.916 1.00 95.56 86 LEU A C 1
ATOM 703 O O . LEU A 1 86 ? 10.363 11.042 -10.026 1.00 95.56 86 LEU A O 1
ATOM 707 N N . GLY A 1 87 ? 9.927 10.437 -7.908 1.00 92.88 87 GLY A N 1
ATOM 708 C CA . GLY A 1 87 ? 10.422 9.066 -8.046 1.00 92.88 87 GLY A CA 1
ATOM 709 C C . GLY A 1 87 ? 9.629 8.237 -9.061 1.00 92.88 87 GLY A C 1
ATOM 710 O O . GLY A 1 87 ? 10.210 7.482 -9.835 1.00 92.88 87 GLY A O 1
ATOM 711 N N . LEU A 1 88 ? 8.305 8.402 -9.104 1.00 92.75 88 LEU A N 1
ATOM 712 C CA . LEU A 1 88 ? 7.453 7.779 -10.118 1.00 92.75 88 LEU A CA 1
ATOM 713 C C . LEU A 1 88 ? 7.747 8.325 -11.518 1.00 92.75 88 LEU A C 1
ATOM 715 O O . LEU A 1 88 ? 7.880 7.544 -12.455 1.00 92.75 88 LEU A O 1
ATOM 719 N N . TYR A 1 89 ? 7.884 9.645 -11.654 1.00 93.19 89 TYR A N 1
ATOM 720 C CA . TYR A 1 89 ? 8.189 10.298 -12.925 1.00 93.19 89 TYR A CA 1
ATOM 721 C C . TYR A 1 89 ? 9.548 9.865 -13.484 1.00 93.19 89 TYR A C 1
ATOM 723 O O . TYR A 1 89 ? 9.649 9.517 -14.661 1.00 93.19 89 TYR A O 1
ATOM 731 N N . THR A 1 90 ? 10.592 9.838 -12.650 1.00 91.19 90 THR A N 1
ATOM 732 C CA . THR A 1 90 ? 11.926 9.394 -13.074 1.00 91.19 90 THR A CA 1
ATOM 733 C C . THR A 1 90 ? 11.939 7.908 -13.413 1.00 91.19 90 THR A C 1
ATOM 735 O O . THR A 1 90 ? 12.513 7.531 -14.432 1.00 91.19 90 THR A O 1
ATOM 738 N N . CYS A 1 91 ? 11.264 7.066 -12.623 1.00 89.50 91 CYS A N 1
ATOM 739 C CA . CYS A 1 91 ? 11.145 5.638 -12.910 1.00 89.50 91 CYS A CA 1
ATOM 740 C C . CYS A 1 91 ? 10.399 5.383 -14.226 1.00 89.50 91 CYS A C 1
ATOM 742 O O . CYS A 1 91 ? 10.854 4.571 -15.028 1.00 89.50 91 CYS A O 1
ATOM 744 N N . GLY A 1 92 ? 9.283 6.080 -14.461 1.00 89.81 92 GLY A N 1
ATOM 745 C CA . GLY A 1 92 ? 8.514 5.982 -15.703 1.00 89.81 92 GLY A CA 1
ATOM 746 C C . GLY A 1 92 ? 9.332 6.433 -16.909 1.00 89.81 92 GLY A C 1
ATOM 747 O O . GLY A 1 92 ? 9.464 5.681 -17.867 1.00 89.81 92 GLY A O 1
ATOM 748 N N . SER A 1 93 ? 9.992 7.590 -16.808 1.00 90.19 93 SER A N 1
ATOM 749 C CA . SER A 1 93 ? 10.857 8.115 -17.875 1.00 90.19 93 SER A CA 1
ATOM 750 C C . SER A 1 93 ? 12.000 7.152 -18.224 1.00 90.19 93 SER A C 1
ATOM 752 O O . SER A 1 93 ? 12.327 6.974 -19.395 1.00 90.19 93 SER A O 1
ATOM 754 N N . LEU A 1 94 ? 12.598 6.497 -17.221 1.00 86.75 94 LEU A N 1
ATOM 755 C CA . LEU A 1 94 ? 13.633 5.483 -17.435 1.00 86.75 94 LEU A CA 1
ATOM 756 C C . LEU A 1 94 ? 13.078 4.235 -18.136 1.00 86.75 94 LEU A C 1
ATOM 758 O O . LEU A 1 94 ? 13.732 3.707 -19.034 1.00 86.75 94 LEU A O 1
ATOM 762 N N . CYS A 1 95 ? 11.890 3.770 -17.742 1.00 88.12 95 CYS A N 1
ATOM 763 C CA . CYS A 1 95 ? 11.237 2.628 -18.385 1.00 88.12 95 CYS A CA 1
ATOM 764 C C . CYS A 1 95 ? 10.900 2.938 -19.847 1.00 88.12 95 CYS A C 1
ATOM 766 O O . CYS A 1 95 ? 11.205 2.131 -20.722 1.00 88.12 95 CYS A O 1
ATOM 768 N N . ASP A 1 96 ? 10.339 4.117 -20.118 1.00 88.44 96 ASP A N 1
ATOM 769 C CA . ASP A 1 96 ? 9.997 4.555 -21.471 1.00 88.44 96 ASP A CA 1
ATOM 770 C C . ASP A 1 96 ? 11.245 4.669 -22.350 1.00 88.44 96 ASP A C 1
ATOM 772 O O . ASP A 1 96 ? 11.253 4.169 -23.475 1.00 88.44 96 ASP A O 1
ATOM 776 N N . TYR A 1 97 ? 12.324 5.260 -21.827 1.00 89.31 97 TYR A N 1
ATOM 777 C CA . TYR A 1 97 ? 13.599 5.340 -22.538 1.00 89.31 97 TYR A CA 1
ATOM 778 C C . TYR A 1 97 ? 14.185 3.951 -22.826 1.00 89.31 97 TYR A C 1
ATOM 780 O O . TYR A 1 97 ? 14.636 3.688 -23.940 1.00 89.31 97 TYR A O 1
ATOM 788 N N . MET A 1 98 ? 14.131 3.033 -21.856 1.00 88.00 98 MET A N 1
ATOM 789 C CA . MET A 1 98 ? 14.571 1.650 -22.048 1.00 88.00 98 MET A CA 1
ATOM 790 C C . MET A 1 98 ? 13.792 0.963 -23.174 1.00 88.00 98 MET A C 1
ATOM 792 O O . MET A 1 98 ? 14.395 0.335 -24.044 1.00 88.00 98 MET A O 1
ATOM 796 N N . VAL A 1 99 ? 12.464 1.097 -23.184 1.00 87.88 99 VAL A N 1
ATOM 797 C CA . VAL A 1 99 ? 11.603 0.509 -24.219 1.00 87.88 99 VAL A CA 1
ATOM 798 C C . VAL A 1 99 ? 11.910 1.101 -25.596 1.00 87.88 99 VAL A C 1
ATOM 800 O O . VAL A 1 99 ? 12.041 0.340 -26.552 1.00 87.88 99 VAL A O 1
ATOM 803 N N . GLN A 1 100 ? 12.084 2.421 -25.701 1.00 89.31 100 GLN A N 1
ATOM 804 C CA . GLN A 1 100 ? 12.417 3.095 -26.963 1.00 89.31 100 GLN A CA 1
ATOM 805 C C . GLN A 1 100 ? 13.752 2.612 -27.545 1.00 89.31 100 GLN A C 1
ATOM 807 O O . GLN A 1 100 ? 13.832 2.312 -28.736 1.00 89.31 100 GLN A O 1
ATOM 812 N N . VAL A 1 101 ? 14.784 2.462 -26.707 1.00 88.25 101 VAL A N 1
ATOM 813 C CA . VAL A 1 101 ? 16.092 1.931 -27.131 1.00 88.25 101 VAL A CA 1
ATOM 814 C C . VAL A 1 101 ? 15.977 0.471 -27.582 1.00 88.25 101 VAL A C 1
ATOM 816 O O . VAL A 1 101 ? 16.519 0.102 -28.623 1.00 88.25 101 VAL A O 1
ATOM 819 N N . LEU A 1 102 ? 15.239 -0.368 -26.847 1.00 87.12 102 LEU A N 1
ATOM 820 C CA . LEU A 1 102 ? 15.043 -1.779 -27.204 1.00 87.12 102 LEU A CA 1
ATOM 821 C C . LEU A 1 102 ? 14.259 -1.961 -28.509 1.00 87.12 102 LEU A C 1
ATOM 823 O O . LEU A 1 102 ? 14.553 -2.873 -29.282 1.00 87.12 102 LEU A O 1
ATOM 827 N N . ARG A 1 103 ? 13.295 -1.076 -28.776 1.00 87.06 103 ARG A N 1
ATOM 828 C CA . ARG A 1 103 ? 12.521 -1.040 -30.024 1.00 87.06 103 ARG A CA 1
ATOM 829 C C . ARG A 1 103 ? 13.241 -0.351 -31.179 1.00 87.06 103 ARG A C 1
ATOM 831 O O . ARG A 1 103 ? 12.707 -0.337 -32.282 1.00 87.06 103 ARG A O 1
ATOM 838 N N . LYS A 1 104 ? 14.446 0.182 -30.944 1.00 85.75 104 LYS A N 1
ATOM 839 C CA . LYS A 1 104 ? 15.219 0.962 -31.922 1.00 85.75 104 LYS A CA 1
ATOM 840 C C . LYS A 1 104 ? 14.470 2.206 -32.422 1.00 85.75 104 LYS A C 1
ATOM 842 O O . LYS A 1 104 ? 14.693 2.656 -33.538 1.00 85.75 104 LYS A O 1
ATOM 847 N N . GLU A 1 105 ? 13.578 2.755 -31.597 1.00 87.00 105 GLU A N 1
ATOM 848 C CA . GLU A 1 105 ? 12.898 4.029 -31.866 1.00 87.00 105 GLU A CA 1
ATOM 849 C C . GLU A 1 105 ? 13.844 5.217 -31.626 1.00 87.00 105 GLU A C 1
ATOM 851 O O . GLU A 1 105 ? 13.690 6.275 -32.232 1.00 87.00 105 GLU A O 1
ATOM 856 N N . VAL A 1 106 ? 14.832 5.033 -30.744 1.00 87.00 106 VAL A N 1
ATOM 857 C CA . VAL A 1 106 ? 15.855 6.024 -30.404 1.00 87.00 106 VAL A CA 1
ATOM 858 C C . VAL A 1 106 ? 17.225 5.359 -30.420 1.00 87.00 106 VAL A C 1
ATOM 860 O O . VAL A 1 106 ? 17.437 4.341 -29.754 1.00 87.00 106 VAL A O 1
ATOM 863 N N . ASP A 1 107 ? 18.170 5.969 -31.132 1.00 82.50 107 ASP A N 1
ATOM 864 C CA . ASP A 1 107 ? 19.568 5.563 -31.080 1.00 82.50 107 ASP A CA 1
ATOM 865 C C . ASP A 1 107 ? 20.177 5.968 -29.739 1.00 82.50 107 ASP A C 1
ATOM 867 O O . ASP A 1 107 ? 20.164 7.137 -29.340 1.00 82.50 107 ASP A O 1
ATOM 871 N N . SER A 1 108 ? 20.734 4.990 -29.025 1.00 79.00 108 SER A N 1
ATOM 872 C CA . SER A 1 108 ? 21.463 5.302 -27.806 1.00 79.00 108 SER A CA 1
ATOM 873 C C . SER A 1 108 ? 22.813 5.932 -28.159 1.00 79.00 108 SER A C 1
ATOM 875 O O . SER A 1 108 ? 23.572 5.334 -28.925 1.00 79.00 108 SER A O 1
ATOM 877 N N . PRO A 1 109 ? 23.189 7.073 -27.551 1.00 79.94 109 PRO A N 1
ATOM 878 C CA . PRO A 1 109 ? 24.507 7.672 -27.760 1.00 79.94 109 PRO A CA 1
ATOM 879 C C . PRO A 1 109 ? 25.660 6.782 -27.264 1.00 79.94 109 PRO A C 1
ATO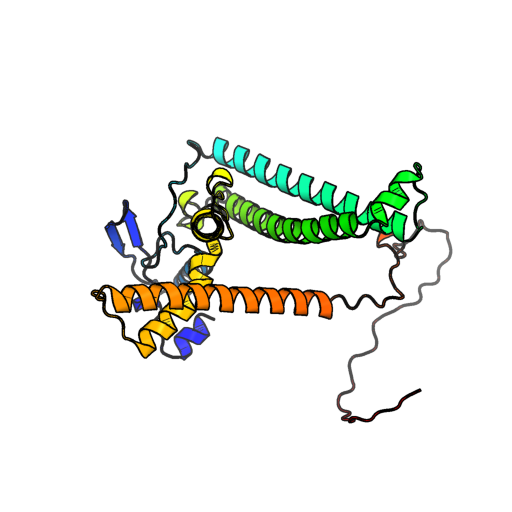M 881 O O . PRO A 1 109 ? 26.820 7.055 -27.569 1.00 79.94 109 PRO A O 1
ATOM 884 N N . TYR A 1 110 ? 25.364 5.715 -26.509 1.00 86.25 110 TYR A N 1
ATOM 885 C CA . TYR A 1 110 ? 26.360 4.810 -25.948 1.00 86.25 110 TYR A CA 1
ATOM 886 C C . TYR A 1 110 ? 26.025 3.332 -26.237 1.00 86.25 110 TYR A C 1
ATOM 888 O O . TYR A 1 110 ? 25.015 2.830 -25.743 1.00 86.25 110 TYR A O 1
ATOM 896 N N . PRO A 1 111 ? 26.901 2.576 -26.932 1.00 83.12 111 PRO A N 1
ATOM 897 C CA . PRO A 1 111 ? 26.643 1.174 -27.288 1.00 83.12 111 PRO A CA 1
ATOM 898 C C . PRO A 1 111 ? 26.387 0.235 -26.098 1.00 83.12 111 PRO A C 1
ATOM 900 O O . PRO A 1 111 ? 25.627 -0.724 -26.208 1.00 83.12 111 PRO A O 1
ATOM 903 N N . TRP A 1 112 ? 26.990 0.513 -24.937 1.00 89.44 112 TRP A N 1
ATOM 904 C CA . TRP A 1 112 ? 26.819 -0.313 -23.737 1.00 89.44 112 TRP A CA 1
ATOM 905 C C . TRP A 1 112 ? 25.406 -0.226 -23.139 1.00 89.44 112 TRP A C 1
ATOM 907 O O . TRP A 1 112 ? 24.983 -1.154 -22.453 1.00 89.44 112 TRP A O 1
ATOM 917 N N . VAL A 1 113 ? 24.664 0.856 -23.404 1.00 88.50 113 VAL A N 1
ATOM 918 C CA . VAL A 1 113 ? 23.297 1.051 -22.891 1.00 88.50 113 VAL A CA 1
ATOM 919 C C . VAL A 1 113 ? 22.340 0.054 -23.530 1.00 88.50 113 VAL A C 1
ATOM 921 O O . VAL A 1 113 ? 21.522 -0.535 -22.829 1.00 88.50 113 VAL A O 1
ATOM 924 N N . TYR A 1 114 ? 22.483 -0.196 -24.835 1.00 87.12 114 TYR A N 1
ATOM 925 C CA . TYR A 1 114 ? 21.697 -1.221 -25.518 1.00 87.12 114 TYR A CA 1
ATOM 926 C C . TYR A 1 114 ? 21.949 -2.603 -24.904 1.00 87.12 114 TYR A C 1
ATOM 928 O O . TYR A 1 114 ? 21.003 -3.277 -24.509 1.00 87.12 114 TYR A O 1
ATOM 936 N N . GLY A 1 115 ? 23.221 -2.978 -24.716 1.00 89.25 115 GLY A N 1
ATOM 937 C CA . GLY A 1 115 ? 23.584 -4.253 -24.087 1.00 89.25 115 GLY A CA 1
ATOM 938 C C . GLY A 1 115 ? 23.103 -4.384 -22.634 1.00 89.25 115 GLY A C 1
ATOM 939 O O . GLY A 1 115 ? 22.725 -5.472 -22.203 1.00 89.25 115 GLY A O 1
ATOM 940 N N . LEU A 1 116 ? 23.063 -3.281 -21.876 1.00 89.94 116 LEU A N 1
ATOM 941 C CA . LEU A 1 116 ? 22.475 -3.259 -20.535 1.00 89.94 116 LEU A CA 1
ATOM 942 C C . LEU A 1 116 ? 20.961 -3.499 -20.580 1.00 89.94 116 LEU A C 1
ATOM 944 O O . LEU A 1 116 ? 20.448 -4.265 -19.773 1.00 89.94 116 LEU A O 1
ATOM 948 N N . PHE A 1 117 ? 20.248 -2.857 -21.504 1.00 90.62 117 PHE A N 1
ATOM 949 C CA . PHE A 1 117 ? 18.793 -2.974 -21.614 1.00 90.62 117 PHE A CA 1
ATOM 950 C C . PHE A 1 117 ? 18.347 -4.315 -22.201 1.00 90.62 117 PHE A C 1
ATOM 952 O O . PHE A 1 117 ? 17.291 -4.826 -21.833 1.00 90.62 117 PHE A O 1
ATOM 959 N N . GLU A 1 118 ? 19.145 -4.915 -23.083 1.00 87.69 118 GLU A N 1
ATOM 960 C CA . GLU A 1 118 ? 18.909 -6.258 -23.621 1.00 87.69 118 GLU A CA 1
ATOM 961 C C . GLU A 1 118 ? 19.100 -7.343 -22.547 1.00 87.69 118 GLU A C 1
ATOM 963 O O . GLU A 1 118 ? 18.484 -8.408 -22.599 1.00 87.69 118 GLU A O 1
ATOM 968 N N . ASN A 1 119 ? 19.910 -7.066 -21.522 1.00 91.81 119 ASN A N 1
ATOM 969 C CA . ASN A 1 119 ? 20.185 -8.010 -20.452 1.00 91.81 119 ASN A CA 1
ATOM 970 C C . ASN A 1 119 ? 18.909 -8.402 -19.679 1.00 91.81 119 ASN A C 1
ATOM 972 O O . ASN A 1 119 ? 18.247 -7.571 -19.053 1.00 91.81 119 ASN A O 1
ATOM 976 N N . SER A 1 120 ? 18.608 -9.702 -19.630 1.00 90.38 120 SER A N 1
ATOM 977 C CA . SER A 1 120 ? 17.393 -10.215 -18.983 1.00 90.38 120 SER A CA 1
ATOM 978 C C . SER A 1 120 ? 17.335 -9.949 -17.474 1.00 90.38 120 SER A C 1
ATOM 980 O O . SER A 1 120 ? 16.249 -9.773 -16.925 1.00 90.38 120 SER A O 1
ATOM 982 N N . ILE A 1 121 ? 18.481 -9.887 -16.785 1.00 90.56 121 ILE A N 1
ATOM 983 C CA . ILE A 1 121 ? 18.530 -9.548 -15.354 1.00 90.56 121 ILE A CA 1
ATOM 984 C C . ILE A 1 121 ? 18.126 -8.087 -15.167 1.00 90.56 121 ILE A C 1
ATOM 986 O O . ILE A 1 121 ? 17.335 -7.779 -14.277 1.00 90.56 121 ILE A O 1
ATOM 990 N N . PHE A 1 122 ? 18.619 -7.192 -16.025 1.00 88.56 122 PHE A N 1
ATOM 991 C CA . PHE A 1 122 ? 18.245 -5.783 -15.980 1.00 88.56 122 PHE A CA 1
ATOM 992 C C . PHE A 1 122 ? 16.751 -5.588 -16.259 1.00 88.56 122 PHE A C 1
ATOM 994 O O . PHE A 1 122 ? 16.065 -4.918 -15.488 1.00 88.56 122 PHE A O 1
ATOM 1001 N N . GLN A 1 123 ? 16.212 -6.252 -17.284 1.00 86.62 123 GLN A N 1
ATOM 1002 C CA . GLN A 1 123 ? 14.774 -6.232 -17.567 1.00 86.62 123 GLN A CA 1
ATOM 1003 C C . GLN A 1 123 ? 13.947 -6.762 -16.391 1.00 86.62 123 GLN A C 1
ATOM 1005 O O . GLN A 1 123 ? 12.919 -6.176 -16.053 1.00 86.62 123 GLN A O 1
ATOM 1010 N N . MET A 1 124 ? 14.408 -7.821 -15.716 1.00 86.94 124 MET A N 1
ATOM 1011 C CA . MET A 1 124 ? 13.758 -8.333 -14.510 1.00 86.94 124 MET A CA 1
ATOM 1012 C C . MET A 1 124 ? 13.743 -7.276 -13.399 1.00 86.94 124 MET A C 1
ATOM 1014 O O . MET A 1 124 ? 12.702 -7.054 -12.785 1.00 86.94 124 MET A O 1
ATOM 1018 N N . VAL A 1 125 ? 14.864 -6.589 -13.158 1.00 87.44 125 VAL A N 1
ATOM 1019 C CA . VAL A 1 125 ? 14.944 -5.496 -12.175 1.00 87.44 125 VAL A CA 1
ATOM 1020 C C . VAL A 1 125 ? 13.955 -4.381 -12.517 1.00 87.44 125 VAL A C 1
ATOM 1022 O O . VAL A 1 125 ? 13.220 -3.937 -11.637 1.00 87.44 125 VAL A O 1
ATOM 1025 N N . VAL A 1 126 ? 13.867 -3.970 -13.782 1.00 85.12 126 VAL A N 1
ATOM 1026 C CA . VAL A 1 126 ? 12.915 -2.937 -14.220 1.00 85.12 126 VAL A CA 1
ATOM 1027 C C . VAL A 1 126 ? 11.462 -3.406 -14.077 1.00 85.12 126 VAL A C 1
ATOM 1029 O O . VAL A 1 126 ? 10.619 -2.656 -13.587 1.00 85.12 126 VAL A O 1
ATOM 1032 N N . ALA A 1 127 ? 11.161 -4.668 -14.389 1.00 82.06 127 ALA A N 1
ATOM 1033 C CA . ALA A 1 127 ? 9.840 -5.244 -14.139 1.00 82.06 127 ALA A CA 1
ATOM 1034 C C . ALA A 1 127 ? 9.485 -5.238 -12.638 1.00 82.06 127 ALA A C 1
ATOM 1036 O O . ALA A 1 127 ? 8.367 -4.875 -12.263 1.00 82.06 127 ALA A O 1
ATOM 1037 N N . PHE A 1 128 ? 10.444 -5.557 -11.759 1.00 83.25 128 PHE A N 1
ATOM 1038 C CA . PHE A 1 128 ? 10.272 -5.430 -10.308 1.00 83.25 128 PHE A CA 1
ATOM 1039 C C . PHE A 1 128 ? 10.039 -3.975 -9.875 1.00 83.25 128 PHE A C 1
ATOM 1041 O O . PHE A 1 128 ? 9.208 -3.735 -8.996 1.00 83.25 128 PHE A O 1
ATOM 1048 N N . MET A 1 129 ? 10.694 -2.997 -10.508 1.00 83.62 129 MET A N 1
ATOM 1049 C CA . MET A 1 129 ? 10.436 -1.571 -10.263 1.00 83.62 129 MET A CA 1
ATOM 1050 C C . MET A 1 129 ? 8.998 -1.174 -10.616 1.00 83.62 129 MET A C 1
ATOM 1052 O O . MET A 1 129 ? 8.400 -0.378 -9.894 1.00 83.62 129 MET A O 1
ATOM 1056 N N . GLY A 1 130 ? 8.396 -1.788 -11.639 1.00 81.62 130 GLY A N 1
ATOM 1057 C CA . GLY A 1 130 ? 6.977 -1.606 -11.966 1.00 81.62 130 GLY A CA 1
ATOM 1058 C C . GLY A 1 130 ? 6.035 -1.953 -10.804 1.00 81.62 130 GLY A C 1
ATOM 1059 O O . GLY A 1 130 ? 5.082 -1.218 -10.532 1.00 81.62 130 GLY A O 1
ATOM 1060 N N . ILE A 1 131 ? 6.335 -3.008 -10.037 1.00 82.00 131 ILE A N 1
ATOM 1061 C CA . ILE A 1 131 ? 5.563 -3.371 -8.832 1.00 82.00 131 ILE A CA 1
ATOM 1062 C C . ILE A 1 131 ? 5.679 -2.267 -7.773 1.00 82.00 131 ILE A C 1
ATOM 1064 O O . ILE A 1 131 ? 4.676 -1.842 -7.191 1.00 82.00 131 ILE A O 1
ATOM 1068 N N . PHE A 1 132 ? 6.891 -1.756 -7.542 1.00 84.69 132 PHE A N 1
ATOM 1069 C CA . PHE A 1 132 ? 7.109 -0.640 -6.621 1.00 84.69 132 PHE A CA 1
ATOM 1070 C C . PHE A 1 132 ? 6.431 0.648 -7.094 1.00 84.69 132 PHE A C 1
ATOM 1072 O O . PHE A 1 132 ? 5.935 1.402 -6.255 1.00 84.69 132 PHE A O 1
ATOM 1079 N N . ALA A 1 133 ? 6.333 0.883 -8.403 1.00 88.19 133 ALA A N 1
ATOM 1080 C CA . ALA A 1 133 ? 5.594 2.009 -8.960 1.00 88.19 133 ALA A CA 1
ATOM 1081 C C . ALA A 1 133 ? 4.086 1.904 -8.663 1.00 88.19 133 ALA A C 1
ATOM 1083 O O . ALA A 1 133 ? 3.485 2.883 -8.221 1.00 88.19 133 ALA A O 1
ATOM 1084 N N . MET A 1 134 ? 3.473 0.720 -8.797 1.00 85.62 134 MET A N 1
ATOM 1085 C CA . MET A 1 134 ? 2.058 0.510 -8.435 1.00 85.62 134 MET A CA 1
ATOM 1086 C C . MET A 1 134 ? 1.794 0.765 -6.945 1.00 85.62 134 MET A C 1
ATOM 1088 O O . MET A 1 134 ? 0.832 1.447 -6.568 1.00 85.62 134 MET A O 1
ATOM 1092 N N . VAL A 1 135 ? 2.672 0.247 -6.083 1.00 89.00 135 VAL A N 1
ATOM 1093 C CA . VAL A 1 135 ? 2.597 0.481 -4.636 1.00 89.00 135 VAL A CA 1
ATOM 1094 C C . VAL A 1 135 ? 2.763 1.969 -4.322 1.00 89.00 135 VAL A C 1
ATOM 1096 O O . VAL A 1 135 ? 1.969 2.530 -3.567 1.00 89.00 135 VAL A O 1
ATOM 1099 N N . SER A 1 136 ? 3.737 2.631 -4.945 1.00 91.75 136 SER A N 1
ATOM 1100 C CA . SER A 1 136 ? 4.010 4.059 -4.753 1.00 91.75 136 SER A CA 1
ATOM 1101 C C . SER A 1 136 ? 2.846 4.935 -5.215 1.00 91.75 136 SER A C 1
ATOM 1103 O O . SER A 1 136 ? 2.492 5.882 -4.518 1.00 91.75 136 SER A O 1
ATOM 1105 N N . ASN A 1 137 ? 2.172 4.579 -6.313 1.00 91.00 137 ASN A N 1
ATOM 1106 C CA . ASN A 1 137 ? 0.942 5.241 -6.757 1.00 91.00 137 ASN A CA 1
ATOM 1107 C C . ASN A 1 137 ? -0.172 5.134 -5.706 1.00 91.00 137 ASN A C 1
ATOM 1109 O O . ASN A 1 137 ? -0.831 6.120 -5.376 1.00 91.00 137 ASN A O 1
ATOM 1113 N N . SER A 1 138 ? -0.342 3.950 -5.112 1.00 90.12 138 SER A N 1
ATOM 1114 C CA . SER A 1 138 ? -1.326 3.742 -4.043 1.00 90.12 138 SER A CA 1
ATOM 1115 C C . SER A 1 138 ? -1.025 4.607 -2.811 1.00 90.12 138 SER A C 1
ATOM 1117 O O . SER A 1 138 ? -1.940 5.175 -2.214 1.00 90.12 138 SER A O 1
ATOM 1119 N N . VAL A 1 139 ? 0.257 4.749 -2.449 1.00 92.19 139 VAL A N 1
ATOM 1120 C CA . VAL A 1 139 ? 0.704 5.637 -1.361 1.00 92.19 139 VAL A CA 1
ATOM 1121 C C . VAL A 1 139 ? 0.489 7.105 -1.714 1.00 92.19 139 VAL A C 1
ATOM 1123 O O . VAL A 1 139 ? 0.039 7.867 -0.860 1.00 92.19 139 VAL A O 1
ATOM 1126 N N . LEU A 1 140 ? 0.762 7.505 -2.956 1.00 93.88 140 LEU A N 1
ATOM 1127 C CA . LEU A 1 140 ? 0.562 8.871 -3.434 1.00 93.88 140 LEU A CA 1
ATOM 1128 C C . LEU A 1 140 ? -0.907 9.287 -3.310 1.00 93.88 140 LEU A C 1
ATOM 1130 O O . LEU A 1 140 ? -1.208 10.301 -2.680 1.00 93.88 140 LEU A O 1
ATOM 1134 N N . VAL A 1 141 ? -1.825 8.472 -3.839 1.00 93.12 141 VAL A N 1
ATOM 1135 C CA . VAL A 1 141 ? -3.275 8.715 -3.759 1.00 93.12 141 VAL A CA 1
ATOM 1136 C C . VAL A 1 141 ? -3.736 8.774 -2.304 1.00 93.12 141 VAL A C 1
ATOM 1138 O O . VAL A 1 141 ? -4.496 9.668 -1.928 1.00 93.12 141 VAL A O 1
ATOM 1141 N N . TYR A 1 142 ? -3.243 7.865 -1.460 1.00 91.81 142 TYR A N 1
ATOM 1142 C CA . TYR A 1 142 ? -3.552 7.874 -0.034 1.00 91.81 142 TYR A CA 1
ATOM 1143 C C . TYR A 1 142 ? -3.062 9.146 0.665 1.00 91.81 142 TYR A C 1
ATOM 1145 O O . TYR A 1 142 ? -3.825 9.761 1.408 1.00 91.81 142 TYR A O 1
ATOM 1153 N N . ASN A 1 143 ? -1.821 9.571 0.414 1.00 92.25 143 ASN A N 1
ATOM 1154 C CA . ASN A 1 143 ? -1.240 10.771 1.016 1.00 92.25 143 ASN A CA 1
ATOM 1155 C C . ASN A 1 143 ? -1.947 12.047 0.544 1.00 92.25 143 ASN A C 1
ATOM 1157 O O . ASN A 1 143 ? -2.174 12.944 1.355 1.00 92.25 143 ASN A O 1
ATOM 1161 N N . LEU A 1 144 ? -2.360 12.111 -0.724 1.00 93.31 144 LEU A N 1
ATOM 1162 C CA . LEU A 1 144 ? -3.177 13.204 -1.255 1.00 93.31 144 LEU A CA 1
ATOM 1163 C C . LEU A 1 144 ? -4.541 13.266 -0.565 1.00 93.31 144 LEU A C 1
ATOM 1165 O O . LEU A 1 144 ? -4.906 14.309 -0.025 1.00 93.31 144 LEU A O 1
ATOM 1169 N N . ALA A 1 145 ? -5.269 12.146 -0.515 1.00 91.06 145 ALA A N 1
ATOM 1170 C CA . ALA A 1 145 ? -6.572 12.072 0.147 1.00 91.06 145 ALA A CA 1
ATOM 1171 C C . ALA A 1 145 ? -6.473 12.445 1.634 1.00 91.06 145 ALA A C 1
ATOM 1173 O O . ALA A 1 145 ? -7.270 13.239 2.139 1.00 91.06 145 ALA A O 1
ATOM 1174 N N . ARG A 1 146 ? -5.447 11.924 2.312 1.00 90.06 146 ARG A N 1
ATOM 1175 C CA . ARG A 1 146 ? -5.105 12.239 3.698 1.00 90.06 146 ARG A CA 1
ATOM 1176 C C . ARG A 1 146 ? -4.858 13.740 3.881 1.00 90.06 146 ARG A C 1
ATOM 1178 O O . ARG A 1 146 ? -5.416 14.340 4.799 1.00 90.06 146 ARG A O 1
ATOM 1185 N N . MET A 1 147 ? -4.022 14.352 3.043 1.00 90.75 147 MET A N 1
ATOM 1186 C CA . MET A 1 147 ? -3.714 15.778 3.135 1.00 90.75 147 MET A CA 1
ATOM 1187 C C . MET A 1 147 ? -4.976 16.616 2.932 1.00 90.75 147 MET A C 1
ATOM 1189 O O . MET A 1 147 ? -5.279 17.442 3.789 1.00 90.75 147 MET A O 1
ATOM 1193 N N . ILE A 1 148 ? -5.737 16.350 1.865 1.00 91.12 148 ILE A N 1
ATOM 1194 C CA . ILE A 1 148 ? -6.987 17.052 1.548 1.00 91.12 148 ILE A CA 1
ATOM 1195 C C . ILE A 1 148 ? -7.962 16.958 2.723 1.00 91.12 148 ILE A C 1
ATOM 1197 O O . ILE A 1 148 ? -8.480 17.978 3.165 1.00 91.12 148 ILE A O 1
ATOM 1201 N N . CYS A 1 149 ? -8.193 15.770 3.284 1.00 89.62 149 CYS A N 1
ATOM 1202 C CA . CYS A 1 149 ? -9.153 15.605 4.378 1.00 89.62 149 CYS A CA 1
ATOM 1203 C C . CYS A 1 149 ? -8.758 16.382 5.642 1.00 89.62 149 CYS A C 1
ATOM 1205 O O . CYS A 1 149 ? -9.620 16.977 6.293 1.00 89.62 149 CYS A O 1
ATOM 1207 N N . VAL A 1 150 ? -7.463 16.407 5.972 1.00 88.38 150 VAL A N 1
ATOM 1208 C CA . VAL A 1 150 ? -6.948 17.125 7.145 1.00 88.38 150 VAL A CA 1
ATOM 1209 C C . VAL A 1 150 ? -6.969 18.644 6.931 1.00 88.38 150 VAL A C 1
ATOM 1211 O O . VAL A 1 150 ? -7.339 19.381 7.848 1.00 88.38 150 VAL A O 1
ATOM 1214 N N . THR A 1 151 ? -6.606 19.137 5.743 1.00 88.38 151 THR A N 1
ATOM 1215 C CA . THR A 1 151 ? -6.551 20.583 5.458 1.00 88.38 151 THR A CA 1
ATOM 1216 C C . THR A 1 151 ? -7.923 21.193 5.195 1.00 88.38 151 THR A C 1
ATOM 1218 O O . THR A 1 151 ? -8.156 22.333 5.585 1.00 88.38 151 THR A O 1
ATOM 1221 N N . SER A 1 152 ? -8.863 20.428 4.634 1.00 85.81 152 SER A N 1
ATOM 1222 C CA . SER A 1 152 ? -10.229 20.887 4.327 1.00 85.81 152 SER A CA 1
ATOM 1223 C C . SER A 1 152 ? -11.090 21.143 5.571 1.00 85.81 152 SER A C 1
ATOM 1225 O O . SER A 1 152 ? -12.250 21.526 5.455 1.00 85.81 152 SER A O 1
ATOM 1227 N N . GLY A 1 153 ? -10.566 20.898 6.778 1.00 71.12 153 GLY A N 1
ATOM 1228 C CA . GLY A 1 153 ? -11.281 21.164 8.028 1.00 71.12 153 GLY A CA 1
ATOM 1229 C C . GLY A 1 153 ? -12.507 20.273 8.238 1.00 71.12 153 GLY A C 1
ATOM 1230 O O . GLY A 1 153 ? -13.403 20.635 9.006 1.00 71.12 153 GLY A O 1
ATOM 1231 N N . ILE A 1 154 ? -12.560 19.110 7.574 1.00 81.00 154 ILE A N 1
ATOM 1232 C CA . ILE A 1 154 ? -13.666 18.160 7.701 1.00 81.00 154 ILE A CA 1
ATOM 1233 C C . ILE A 1 154 ? -13.802 17.761 9.171 1.00 81.00 154 ILE A C 1
ATOM 1235 O O . ILE A 1 154 ? -12.913 17.150 9.763 1.00 81.00 154 ILE A O 1
ATOM 1239 N N . LYS A 1 155 ? -14.942 18.099 9.780 1.00 74.75 155 LYS A N 1
ATOM 1240 C CA . LYS A 1 155 ? -15.218 17.741 11.173 1.00 74.75 155 LYS A CA 1
ATOM 1241 C C . LYS A 1 155 ? -15.455 16.235 11.307 1.00 74.75 155 LYS A C 1
ATOM 1243 O O . LYS A 1 155 ? -16.260 15.644 10.577 1.00 74.75 155 LYS A O 1
ATOM 1248 N N . GLY A 1 156 ? -14.816 15.642 12.310 1.00 76.56 156 GLY A N 1
ATOM 1249 C CA . GLY A 1 156 ? -14.913 14.220 12.632 1.00 76.56 156 GLY A CA 1
ATOM 1250 C C . GLY A 1 156 ? -13.568 13.525 12.483 1.00 76.56 156 GLY A C 1
ATOM 1251 O O . GLY A 1 156 ? -12.522 14.167 12.555 1.00 76.56 156 GLY A O 1
ATOM 1252 N N . ASP A 1 157 ? -13.598 12.209 12.292 1.00 77.06 157 ASP A N 1
ATOM 1253 C CA . ASP A 1 157 ? -12.374 11.412 12.277 1.00 77.06 157 ASP A CA 1
ATOM 1254 C C . ASP A 1 157 ? -11.498 11.711 11.057 1.00 77.06 157 ASP A C 1
ATOM 1256 O O . ASP A 1 157 ? -10.291 11.836 11.218 1.00 77.06 157 ASP A O 1
ATOM 1260 N N . TRP A 1 158 ? -12.056 11.964 9.871 1.00 83.88 158 TRP A N 1
ATOM 1261 C CA . TRP A 1 158 ? -11.245 12.261 8.679 1.00 83.88 158 TRP A CA 1
ATOM 1262 C C . TRP A 1 158 ? -10.389 13.533 8.773 1.00 83.88 158 TRP A C 1
ATOM 1264 O O . TRP A 1 158 ? -9.362 13.607 8.106 1.00 83.88 158 TRP A O 1
ATOM 1274 N N . GLY A 1 159 ? -10.772 14.516 9.593 1.00 83.69 159 GLY A N 1
ATOM 1275 C CA . GLY A 1 159 ? -9.974 15.733 9.790 1.00 83.69 159 GLY A CA 1
ATOM 1276 C C . GLY A 1 159 ? -8.837 15.580 10.802 1.00 83.69 159 GLY A C 1
ATOM 1277 O O . GLY A 1 159 ? -8.007 16.479 10.933 1.00 83.69 159 GLY A O 1
ATOM 1278 N N . LYS A 1 160 ? -8.797 14.468 11.544 1.00 84.00 160 LYS A N 1
ATOM 1279 C CA . LYS A 1 160 ? -7.760 14.172 12.538 1.00 84.00 160 LYS A CA 1
ATOM 1280 C C . LYS A 1 160 ? -6.591 13.466 11.862 1.00 84.00 160 LYS A C 1
ATOM 1282 O O . LYS A 1 160 ? -6.795 12.507 11.118 1.00 84.00 160 LYS A O 1
ATOM 1287 N N . ILE A 1 161 ? -5.365 13.893 12.156 1.00 84.19 161 ILE A N 1
ATOM 1288 C CA . ILE A 1 161 ? -4.148 13.287 11.589 1.00 84.19 161 ILE A CA 1
ATOM 1289 C C . ILE A 1 161 ? -4.043 11.816 12.023 1.00 84.19 161 ILE A C 1
ATOM 1291 O O . ILE A 1 161 ? -3.613 10.958 11.253 1.00 84.19 161 ILE A O 1
ATOM 1295 N N . GLU A 1 162 ? -4.504 11.511 13.234 1.00 82.50 162 GLU A N 1
ATOM 1296 C CA . GLU A 1 162 ? -4.456 10.194 13.862 1.00 82.50 162 GLU A CA 1
ATOM 1297 C C . GLU A 1 162 ? -5.340 9.157 13.171 1.00 82.50 162 GLU A C 1
ATOM 1299 O O . GLU A 1 162 ? -5.110 7.958 13.319 1.00 82.50 162 GLU A O 1
ATOM 1304 N N . SER A 1 163 ? -6.333 9.599 12.400 1.00 83.31 163 SER A N 1
ATOM 1305 C CA . SER A 1 163 ? -7.219 8.713 11.640 1.00 83.31 163 SER A CA 1
ATOM 1306 C C . SER A 1 163 ? -6.585 8.188 10.356 1.00 83.31 163 SER A C 1
ATOM 1308 O O . SER A 1 163 ? -7.121 7.260 9.750 1.00 83.31 163 SER A O 1
ATOM 1310 N N . TRP A 1 164 ? -5.437 8.744 9.962 1.00 85.88 164 TRP A N 1
ATOM 1311 C CA . TRP A 1 164 ? -4.706 8.399 8.745 1.00 85.88 164 TRP A CA 1
ATOM 1312 C C . TRP A 1 164 ? -3.336 7.797 9.082 1.00 85.88 164 TRP A C 1
ATOM 1314 O O . TRP A 1 164 ? -2.300 8.440 8.897 1.00 85.88 164 TRP A O 1
ATOM 1324 N N . PRO A 1 165 ? -3.294 6.553 9.588 1.00 86.38 165 PRO A N 1
ATOM 1325 C CA . PRO A 1 165 ? -2.046 5.890 9.922 1.00 86.38 165 PRO A CA 1
ATOM 1326 C C . PRO A 1 165 ? -1.251 5.624 8.645 1.00 86.38 165 PRO A C 1
ATOM 1328 O O . PRO A 1 165 ? -1.821 5.474 7.563 1.00 86.38 165 PRO A O 1
ATOM 1331 N N . ASN A 1 166 ? 0.063 5.481 8.766 1.00 87.06 166 ASN A N 1
ATOM 1332 C CA . ASN A 1 166 ? 0.884 5.139 7.611 1.00 87.06 166 ASN A CA 1
ATOM 1333 C C . ASN A 1 166 ? 0.458 3.773 7.027 1.00 87.06 166 ASN A C 1
ATOM 1335 O O . ASN A 1 166 ? 0.129 2.822 7.759 1.00 87.06 166 ASN A O 1
ATOM 1339 N N . MET A 1 167 ? 0.434 3.688 5.690 1.00 87.50 167 MET A N 1
ATOM 1340 C CA . MET A 1 167 ? 0.145 2.442 4.964 1.00 87.50 167 MET A CA 1
ATOM 1341 C C . MET A 1 167 ? 1.234 1.394 5.197 1.00 87.50 167 MET A C 1
ATOM 1343 O O . MET A 1 167 ? 0.933 0.203 5.270 1.00 87.50 167 MET A O 1
ATOM 1347 N N . PHE A 1 168 ? 2.469 1.855 5.373 1.00 89.06 168 PHE A N 1
ATOM 1348 C CA . PHE A 1 168 ? 3.654 1.053 5.635 1.00 89.06 168 PHE A CA 1
ATOM 1349 C C . PHE A 1 168 ? 4.228 1.408 7.009 1.00 89.06 168 PHE A C 1
ATOM 1351 O O . PHE A 1 168 ? 4.030 2.519 7.505 1.00 89.06 168 PHE A O 1
ATOM 1358 N N . GLY A 1 169 ? 4.879 0.439 7.644 1.00 87.69 169 GLY A N 1
ATOM 1359 C CA . GLY A 1 169 ? 5.720 0.683 8.813 1.00 87.69 169 GLY A CA 1
ATOM 1360 C C . GLY A 1 169 ? 7.125 1.110 8.403 1.00 87.69 169 GLY A C 1
ATOM 1361 O O . GLY A 1 169 ? 7.415 1.296 7.222 1.00 87.69 169 GLY A O 1
ATOM 1362 N N . GLU A 1 170 ? 8.004 1.243 9.387 1.00 87.19 170 GLU A N 1
ATOM 1363 C CA . GLU A 1 170 ? 9.407 1.576 9.150 1.00 87.19 170 GLU A CA 1
ATOM 1364 C C . GLU A 1 170 ? 10.127 0.404 8.471 1.00 87.19 170 GLU A C 1
ATOM 1366 O O . GLU A 1 170 ? 9.972 -0.753 8.868 1.00 87.19 170 GLU A O 1
ATOM 1371 N N . PHE A 1 171 ? 10.925 0.694 7.442 1.00 84.75 171 PHE A N 1
ATOM 1372 C CA . PHE A 1 171 ? 11.712 -0.333 6.754 1.00 84.75 171 PHE A CA 1
ATOM 1373 C C . PHE A 1 171 ? 12.768 -0.966 7.669 1.00 84.75 171 PHE A C 1
ATOM 1375 O O . PHE A 1 171 ? 13.095 -2.136 7.497 1.00 84.75 171 PHE A O 1
ATOM 1382 N N . GLU A 1 172 ? 13.234 -0.248 8.691 1.00 89.38 172 GLU A N 1
ATOM 1383 C CA . GLU A 1 172 ? 14.155 -0.765 9.713 1.00 89.38 172 GLU A CA 1
ATOM 1384 C C . GLU A 1 172 ? 13.569 -1.955 10.488 1.00 89.38 172 GLU A C 1
ATOM 1386 O O . GLU A 1 172 ? 14.293 -2.849 10.925 1.00 89.38 172 GLU A O 1
ATOM 1391 N N . ASP A 1 173 ? 12.239 -2.036 10.600 1.00 87.81 173 ASP A N 1
ATOM 1392 C CA . ASP A 1 173 ? 11.573 -3.174 11.228 1.00 87.81 173 ASP A CA 1
ATOM 1393 C C . ASP A 1 173 ? 11.600 -4.439 10.347 1.00 87.81 173 ASP A C 1
ATOM 1395 O O . ASP A 1 173 ? 11.308 -5.530 10.845 1.00 87.81 173 ASP A O 1
ATOM 1399 N N . ALA A 1 174 ? 11.945 -4.340 9.059 1.00 91.06 174 ALA A N 1
ATOM 1400 C CA . ALA A 1 174 ? 11.824 -5.402 8.055 1.00 91.06 174 ALA A CA 1
ATOM 1401 C C . ALA A 1 174 ? 12.953 -6.459 8.081 1.00 91.06 174 ALA A C 1
ATOM 1403 O O . ALA A 1 174 ? 13.215 -7.116 7.080 1.00 91.06 174 ALA A O 1
ATOM 1404 N N . TRP A 1 175 ? 13.592 -6.689 9.230 1.00 93.50 175 TRP A N 1
ATOM 1405 C CA . TRP A 1 175 ? 14.724 -7.619 9.382 1.00 93.50 175 TRP A CA 1
ATOM 1406 C C . TRP A 1 175 ? 14.343 -9.110 9.463 1.00 93.50 175 TRP A C 1
ATOM 1408 O O . TRP A 1 175 ? 15.207 -9.981 9.505 1.00 93.50 175 TRP A O 1
ATOM 1418 N N . SER A 1 176 ? 13.051 -9.443 9.510 1.00 95.19 176 SER A N 1
ATOM 1419 C CA . SER A 1 176 ? 12.577 -10.831 9.423 1.00 95.19 176 SER A CA 1
ATOM 1420 C C . SER A 1 176 ? 11.273 -10.916 8.648 1.00 95.19 176 SER A C 1
ATOM 1422 O O . SER A 1 176 ? 10.464 -9.991 8.693 1.00 95.19 176 SER A O 1
ATOM 1424 N N . ILE A 1 177 ? 11.000 -12.069 8.027 1.00 93.12 177 ILE A N 1
ATOM 1425 C CA . ILE A 1 177 ? 9.743 -12.330 7.300 1.00 93.12 177 ILE A CA 1
ATOM 1426 C C . ILE A 1 177 ? 8.528 -12.000 8.176 1.00 93.12 177 ILE A C 1
ATOM 1428 O O . ILE A 1 177 ? 7.576 -11.354 7.739 1.00 93.12 177 ILE A O 1
ATOM 1432 N N . ARG A 1 178 ? 8.572 -12.389 9.455 1.00 90.38 178 ARG A N 1
ATOM 1433 C CA . ARG A 1 178 ? 7.496 -12.087 10.403 1.00 90.38 178 ARG A CA 1
ATOM 1434 C C . ARG A 1 178 ? 7.261 -10.585 10.547 1.00 90.38 178 ARG A C 1
ATOM 1436 O O . ARG A 1 178 ? 6.106 -10.178 10.653 1.00 90.38 178 ARG A O 1
ATOM 1443 N N . ASN A 1 179 ? 8.316 -9.779 10.590 1.00 91.12 179 ASN A N 1
ATOM 1444 C CA . ASN A 1 179 ? 8.172 -8.338 10.738 1.00 91.12 179 ASN A CA 1
ATOM 1445 C C . ASN A 1 179 ? 7.845 -7.641 9.421 1.00 91.12 179 ASN A C 1
ATOM 1447 O O . ASN A 1 179 ? 7.042 -6.715 9.447 1.00 91.12 179 ASN A O 1
ATOM 1451 N N . VAL A 1 180 ? 8.359 -8.116 8.284 1.00 92.44 180 VAL A N 1
ATOM 1452 C CA . VAL A 1 180 ? 7.967 -7.614 6.959 1.00 92.44 180 VAL A CA 1
ATOM 1453 C C . VAL A 1 180 ? 6.441 -7.593 6.860 1.00 92.44 180 VAL A C 1
ATOM 1455 O O . VAL A 1 180 ? 5.844 -6.532 6.721 1.00 92.44 180 VAL A O 1
ATOM 1458 N N . TRP A 1 181 ? 5.783 -8.730 7.088 1.00 90.94 181 TRP A N 1
ATOM 1459 C CA . TRP A 1 181 ? 4.320 -8.823 7.007 1.00 90.94 181 TRP A CA 1
ATOM 1460 C C . TRP A 1 181 ? 3.595 -8.305 8.256 1.00 90.94 181 TRP A C 1
ATOM 1462 O O . TRP A 1 181 ? 2.462 -7.828 8.194 1.00 90.94 181 TRP A O 1
ATOM 1472 N N . GLY A 1 182 ? 4.225 -8.409 9.425 1.00 87.94 182 GLY A N 1
ATOM 1473 C CA . GLY A 1 182 ? 3.603 -8.071 10.703 1.00 87.94 182 GLY A CA 1
ATOM 1474 C C . GLY A 1 182 ? 3.681 -6.596 11.091 1.00 87.94 182 GLY A C 1
ATOM 1475 O O . GLY A 1 182 ? 2.892 -6.183 11.947 1.00 87.94 182 GLY A O 1
ATOM 1476 N N . ARG A 1 183 ? 4.633 -5.850 10.517 1.00 89.12 183 ARG A N 1
ATOM 1477 C CA . ARG A 1 183 ? 5.027 -4.495 10.929 1.00 89.12 183 ARG A CA 1
ATOM 1478 C C . ARG A 1 183 ? 5.256 -3.532 9.763 1.00 89.12 183 ARG A C 1
ATOM 1480 O O . ARG A 1 183 ? 4.869 -2.383 9.909 1.00 89.12 183 ARG A O 1
ATOM 1487 N N . ALA A 1 184 ? 5.842 -3.961 8.644 1.00 89.56 184 ALA A N 1
ATOM 1488 C CA . ALA A 1 184 ? 6.292 -3.033 7.600 1.00 89.56 184 ALA A CA 1
ATOM 1489 C C . ALA A 1 184 ? 5.345 -2.941 6.387 1.00 89.56 184 ALA A C 1
ATOM 1491 O O . ALA A 1 184 ? 4.985 -1.851 5.958 1.00 89.56 184 ALA A O 1
ATOM 1492 N N . TRP A 1 185 ? 4.887 -4.067 5.846 1.00 90.75 185 TRP A N 1
ATOM 1493 C CA . TRP A 1 185 ? 4.245 -4.142 4.528 1.00 90.75 185 TRP A CA 1
ATOM 1494 C C . TRP A 1 185 ? 2.714 -4.029 4.580 1.00 90.75 185 TRP A C 1
ATOM 1496 O O . TRP A 1 185 ? 2.102 -4.683 5.425 1.00 90.75 185 TRP A O 1
ATOM 1506 N N . HIS A 1 186 ? 2.098 -3.232 3.687 1.00 89.25 186 HIS A N 1
ATOM 1507 C CA . HIS A 1 186 ? 0.637 -3.111 3.455 1.00 89.25 186 HIS A CA 1
ATOM 1508 C C . HIS A 1 186 ? -0.230 -3.197 4.715 1.00 89.25 186 HIS A C 1
ATOM 1510 O O . HIS A 1 186 ? -1.222 -3.928 4.825 1.00 89.25 186 HIS A O 1
ATOM 1516 N N . GLN A 1 187 ? 0.156 -2.437 5.722 1.00 89.00 187 GLN A N 1
ATOM 1517 C CA . GLN A 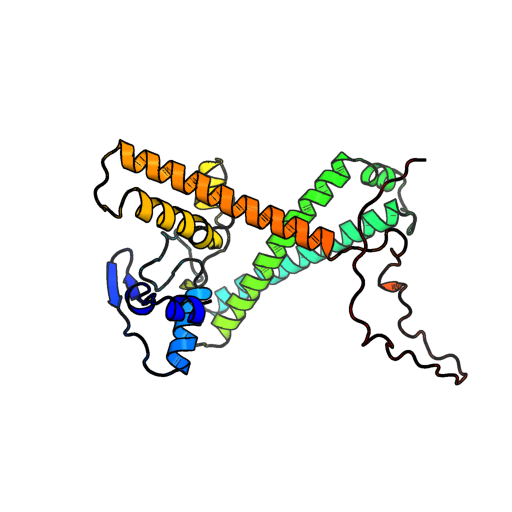1 187 ? -0.390 -2.583 7.049 1.00 89.00 187 GLN A CA 1
ATOM 1518 C C . GLN A 1 187 ? -1.858 -2.095 7.130 1.00 89.00 187 GLN A C 1
ATOM 1520 O O . GLN A 1 187 ? -2.613 -2.544 7.999 1.00 89.00 187 GLN A O 1
ATOM 1525 N N . ASN A 1 188 ? -2.305 -1.246 6.197 1.00 86.19 188 ASN A N 1
ATOM 1526 C CA . ASN A 1 188 ? -3.712 -0.863 6.015 1.00 86.19 188 ASN A CA 1
ATOM 1527 C C . ASN A 1 188 ? -4.610 -2.034 5.562 1.00 86.19 188 ASN A C 1
ATOM 1529 O O . ASN A 1 188 ? -5.785 -2.060 5.912 1.00 86.19 188 ASN A O 1
ATOM 1533 N N . LEU A 1 189 ? -4.077 -3.037 4.857 1.00 86.62 189 LEU A N 1
ATOM 1534 C CA . LEU A 1 189 ? -4.857 -4.184 4.368 1.00 86.62 189 LEU A CA 1
ATOM 1535 C C . LEU A 1 189 ? -5.056 -5.281 5.418 1.00 86.62 189 LEU A C 1
ATOM 1537 O O . LEU A 1 189 ? -5.858 -6.196 5.227 1.00 86.62 189 LEU A O 1
ATOM 1541 N N . ARG A 1 190 ? -4.364 -5.191 6.559 1.00 84.69 190 ARG A N 1
ATOM 1542 C CA . ARG A 1 190 ? -4.345 -6.237 7.586 1.00 84.69 190 ARG A CA 1
ATOM 1543 C C . ARG A 1 190 ? -5.740 -6.656 8.037 1.00 84.69 190 ARG A C 1
ATOM 1545 O O . ARG A 1 190 ? -5.979 -7.848 8.216 1.00 84.69 190 ARG A O 1
ATOM 1552 N N . ARG A 1 191 ? -6.665 -5.708 8.228 1.00 83.62 191 ARG A N 1
ATOM 1553 C CA . ARG A 1 191 ? -8.037 -6.026 8.650 1.00 83.62 191 ARG A CA 1
ATOM 1554 C C . ARG A 1 191 ? -8.820 -6.695 7.524 1.00 83.62 191 ARG A C 1
ATOM 1556 O O . ARG A 1 191 ? -9.416 -7.740 7.763 1.00 83.62 191 ARG A O 1
ATOM 1563 N N . CYS A 1 192 ? -8.775 -6.125 6.323 1.00 83.44 192 CYS A N 1
ATOM 1564 C CA . CYS A 1 192 ? -9.487 -6.633 5.151 1.00 83.44 192 CYS A CA 1
ATOM 1565 C C . CYS A 1 192 ? -9.074 -8.069 4.802 1.00 83.44 192 CYS A C 1
ATOM 1567 O O . CYS A 1 192 ? -9.931 -8.893 4.506 1.00 83.44 192 CYS A O 1
ATOM 1569 N N . LEU A 1 193 ? -7.783 -8.391 4.917 1.00 87.06 193 LEU A N 1
ATOM 1570 C CA . LEU A 1 193 ? -7.261 -9.724 4.610 1.00 87.06 193 LEU A CA 1
ATOM 1571 C C . LEU A 1 193 ? -7.532 -10.749 5.720 1.00 87.06 193 LEU A C 1
ATOM 1573 O O . LEU A 1 193 ? -7.700 -11.930 5.439 1.00 87.06 193 LEU A O 1
ATOM 1577 N N . THR A 1 194 ? -7.596 -10.322 6.985 1.00 85.81 194 THR A N 1
ATOM 1578 C CA . THR A 1 194 ? -7.815 -11.247 8.114 1.00 85.81 194 THR A CA 1
ATOM 1579 C C . THR A 1 194 ? -9.287 -11.460 8.454 1.00 85.81 194 THR A C 1
ATOM 1581 O O . THR A 1 194 ? -9.638 -12.527 8.955 1.00 85.81 194 THR A O 1
ATOM 1584 N N . ALA A 1 195 ? -10.165 -10.490 8.179 1.00 85.62 195 ALA A N 1
ATOM 1585 C CA . ALA A 1 195 ? -11.581 -10.554 8.546 1.00 85.62 195 ALA A CA 1
ATOM 1586 C C . ALA A 1 195 ? -12.336 -11.768 7.959 1.00 85.62 195 ALA A C 1
ATOM 1588 O O . ALA A 1 195 ? -13.073 -12.401 8.722 1.00 85.62 195 ALA A O 1
ATOM 1589 N N . PRO A 1 196 ? -12.152 -12.157 6.677 1.00 86.75 196 PRO A N 1
ATOM 1590 C CA . PRO A 1 196 ? -12.780 -13.361 6.133 1.00 86.75 196 PRO A CA 1
ATOM 1591 C C . PRO A 1 196 ? -12.354 -14.622 6.891 1.00 86.75 196 PRO A C 1
ATOM 1593 O O . PRO A 1 196 ? -13.201 -15.408 7.312 1.00 86.75 196 PRO A O 1
ATOM 1596 N N . GLY A 1 197 ? -11.051 -14.766 7.155 1.00 86.25 197 GLY A N 1
ATOM 1597 C CA . GLY A 1 197 ? -10.510 -15.880 7.930 1.00 86.25 197 GLY A CA 1
ATOM 1598 C C . GLY A 1 197 ? -11.046 -15.917 9.360 1.00 86.25 197 GLY A C 1
ATOM 1599 O O . GLY A 1 197 ? -11.413 -16.978 9.858 1.00 86.25 197 GLY A O 1
ATOM 1600 N N . GLU A 1 198 ? -11.170 -14.766 10.024 1.00 86.00 198 GLU A N 1
ATOM 1601 C CA . GLU A 1 198 ? -11.771 -14.703 11.361 1.00 86.00 198 GLU A CA 1
ATOM 1602 C C . GLU A 1 198 ? -13.229 -15.151 11.354 1.00 86.00 198 GLU A C 1
ATOM 1604 O O . GLU A 1 198 ? -13.644 -15.891 12.250 1.00 86.00 198 GLU A O 1
ATOM 1609 N N . LYS A 1 199 ? -13.992 -14.751 10.332 1.00 85.00 199 LYS A N 1
ATOM 1610 C CA . LYS A 1 199 ? -15.387 -15.157 10.191 1.00 85.00 199 LYS A CA 1
ATOM 1611 C C . LYS A 1 199 ? -15.503 -16.663 9.967 1.00 85.00 199 LYS A C 1
ATOM 1613 O O . LYS A 1 199 ? -16.240 -17.307 10.711 1.00 85.00 199 LYS A O 1
ATOM 1618 N N . VAL A 1 200 ? -14.755 -17.227 9.021 1.00 87.00 200 VAL A N 1
ATOM 1619 C CA . VAL A 1 200 ? -14.752 -18.676 8.755 1.00 87.00 200 VAL A CA 1
ATOM 1620 C C . VAL A 1 200 ? -14.343 -19.456 10.004 1.00 87.00 200 VAL A C 1
ATOM 1622 O O . VAL A 1 200 ? -15.051 -20.370 10.415 1.00 87.00 200 VAL A O 1
ATOM 1625 N N . PHE A 1 201 ? -13.269 -19.039 10.679 1.00 87.06 201 PHE A N 1
ATOM 1626 C CA . PHE A 1 201 ? -12.822 -19.690 11.908 1.00 87.06 201 PHE A CA 1
ATOM 1627 C C . PHE A 1 201 ? -13.908 -19.667 12.992 1.00 87.06 201 PHE A C 1
ATOM 1629 O O . PHE A 1 201 ? -14.171 -20.686 13.624 1.00 87.06 201 PHE A O 1
ATOM 1636 N N . SER A 1 202 ? -14.570 -18.522 13.188 1.00 84.94 202 SER A N 1
ATOM 1637 C CA . SER A 1 202 ? -15.640 -18.388 14.184 1.00 84.94 202 SER A CA 1
ATOM 1638 C C . SER A 1 202 ? -16.881 -19.229 13.883 1.00 84.94 202 SER A C 1
ATOM 1640 O O . SER A 1 202 ? -17.567 -19.630 14.818 1.00 84.94 202 SER A O 1
ATOM 1642 N N . LEU A 1 203 ? -17.176 -19.484 12.603 1.00 85.31 203 LEU A N 1
ATOM 1643 C CA . LEU A 1 203 ? -18.293 -20.333 12.187 1.00 85.31 203 LEU A CA 1
ATOM 1644 C C . LEU A 1 203 ? -18.006 -21.812 12.462 1.00 85.31 203 LEU A C 1
ATOM 1646 O O . LEU A 1 203 ? -18.906 -22.530 12.875 1.00 85.31 203 LEU A O 1
ATOM 1650 N N . ILE A 1 204 ? -16.759 -22.246 12.264 1.00 85.00 204 ILE A N 1
ATOM 1651 C CA . ILE A 1 204 ? -16.361 -23.651 12.428 1.00 85.00 204 ILE A CA 1
ATOM 1652 C C . ILE A 1 204 ? -16.092 -23.990 13.901 1.00 85.00 204 ILE A C 1
ATOM 1654 O O . ILE A 1 204 ? -16.534 -25.022 14.393 1.00 85.00 204 ILE A O 1
ATOM 1658 N N . PHE A 1 205 ? -15.360 -23.128 14.612 1.00 82.00 205 PHE A N 1
ATOM 1659 C CA . PHE A 1 205 ? -14.830 -23.422 15.952 1.00 82.00 205 PHE A CA 1
ATOM 1660 C C . PHE A 1 205 ? -15.489 -22.605 17.074 1.00 82.00 205 PHE A C 1
ATOM 1662 O O . PHE A 1 205 ? -15.112 -22.732 18.241 1.00 82.00 205 PHE A O 1
ATOM 1669 N N . GLY A 1 206 ? -16.450 -21.742 16.739 1.00 77.25 206 GLY A N 1
ATOM 1670 C CA . GLY A 1 206 ? -17.080 -20.823 17.682 1.00 77.25 206 GLY A CA 1
ATOM 1671 C C . GLY A 1 206 ? -16.217 -19.604 18.038 1.00 77.25 206 GLY A C 1
ATOM 1672 O O . GLY A 1 206 ? -15.044 -19.481 17.679 1.00 77.25 206 GLY A O 1
ATOM 1673 N N . SER A 1 207 ? -16.820 -18.665 18.771 1.00 69.69 207 SER A N 1
ATOM 1674 C CA . SER A 1 207 ? -16.187 -17.410 19.209 1.00 69.69 207 SER A CA 1
ATOM 1675 C C . SER A 1 207 ? -15.868 -17.447 20.704 1.00 69.69 207 SER A C 1
ATOM 1677 O O . SER A 1 207 ? -16.372 -16.631 21.469 1.00 69.69 207 SER A O 1
ATOM 1679 N N . SER A 1 208 ? -15.067 -18.416 21.157 1.00 66.88 208 SER A N 1
ATOM 1680 C CA . SER A 1 208 ? -14.652 -18.431 22.564 1.00 66.88 208 SER A CA 1
ATOM 1681 C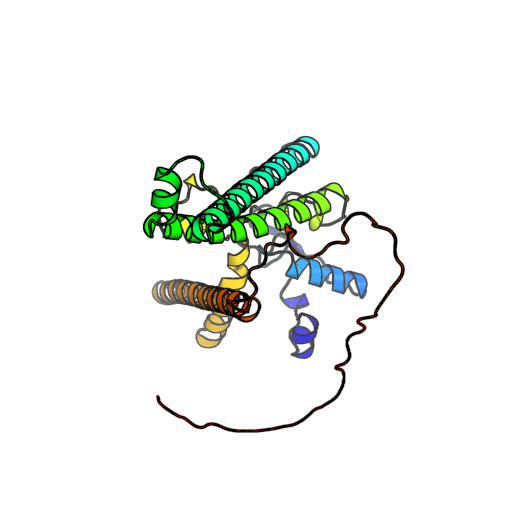 C . SER A 1 208 ? -13.484 -17.456 22.787 1.00 66.88 208 SER A C 1
ATOM 1683 O O . SER A 1 208 ? -12.471 -17.541 22.096 1.00 66.88 208 SER A O 1
ATOM 1685 N N . PRO A 1 209 ? -13.562 -16.527 23.753 1.00 61.41 209 PRO A N 1
ATOM 1686 C CA . PRO A 1 209 ? -1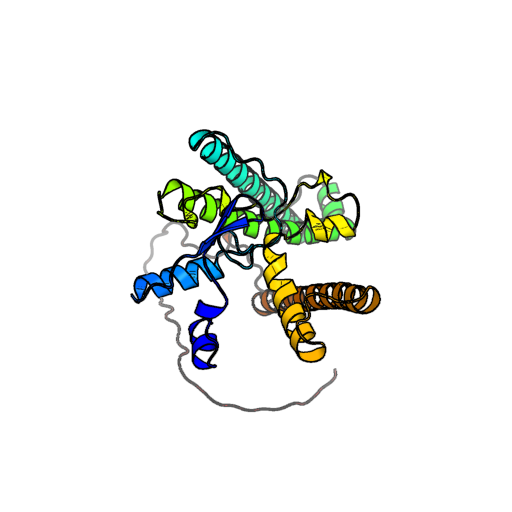2.438 -15.657 24.103 1.00 61.41 209 PRO A CA 1
ATOM 1687 C C . PRO A 1 209 ? -11.345 -16.383 24.912 1.00 61.41 209 PRO A C 1
ATOM 1689 O O . PRO A 1 209 ? -10.243 -15.856 25.071 1.00 61.41 209 PRO A O 1
ATOM 1692 N N . LYS A 1 210 ? -11.611 -17.602 25.407 1.00 68.94 210 LYS A N 1
ATOM 1693 C CA . LYS A 1 210 ? -10.693 -18.389 26.247 1.00 68.94 210 LYS A CA 1
ATOM 1694 C C . LYS A 1 210 ? -10.302 -19.695 25.552 1.00 68.94 210 LYS A C 1
ATOM 1696 O O . LYS A 1 210 ? -10.747 -20.772 25.927 1.00 68.94 210 LYS A O 1
ATOM 1701 N N . LEU A 1 211 ? -9.457 -19.605 24.524 1.00 72.12 211 LEU A N 1
ATOM 1702 C CA . LEU A 1 211 ? -8.889 -20.794 23.875 1.00 72.12 211 LEU A CA 1
ATOM 1703 C C . LEU A 1 211 ? -7.679 -21.313 24.663 1.00 72.12 211 LEU A C 1
ATOM 1705 O O . LEU A 1 211 ? -6.779 -20.542 25.012 1.00 72.12 211 LEU A O 1
ATOM 1709 N N . GLY A 1 212 ? -7.607 -22.630 24.868 1.00 80.06 212 GLY A N 1
ATOM 1710 C CA . GLY A 1 212 ? -6.384 -23.307 25.313 1.00 80.06 212 GLY A CA 1
ATOM 1711 C C . GLY A 1 212 ? -5.208 -23.079 24.349 1.00 80.06 212 GLY A C 1
ATOM 1712 O O . GLY A 1 212 ? -5.359 -22.482 23.280 1.00 80.06 212 GLY A O 1
ATOM 1713 N N . ARG A 1 213 ? -4.005 -23.542 24.708 1.00 84.56 213 ARG A N 1
ATOM 1714 C CA . ARG A 1 213 ? -2.781 -23.304 23.913 1.00 84.56 213 ARG A CA 1
ATOM 1715 C C . ARG A 1 213 ? -2.905 -23.814 22.468 1.00 84.56 213 ARG A C 1
ATOM 1717 O O . ARG A 1 213 ? -2.585 -23.072 21.542 1.00 84.56 213 ARG A O 1
ATOM 1724 N N . VAL A 1 214 ? -3.410 -25.035 22.284 1.00 85.25 214 VAL A N 1
ATOM 1725 C CA . VAL A 1 214 ? -3.509 -25.702 20.972 1.00 85.25 214 VAL A CA 1
ATOM 1726 C C . VAL A 1 214 ? -4.528 -25.021 20.043 1.00 85.25 214 VAL A C 1
ATOM 1728 O O . VAL A 1 214 ? -4.114 -24.571 18.973 1.00 85.25 214 VAL A O 1
ATOM 1731 N N . PRO A 1 215 ? -5.802 -24.802 20.436 1.00 84.31 215 PRO A N 1
ATOM 1732 C CA . PRO A 1 215 ? -6.758 -24.078 19.590 1.00 84.31 215 PRO A CA 1
ATOM 1733 C C . PRO A 1 215 ? -6.279 -22.676 19.192 1.00 84.31 215 PRO A C 1
ATOM 1735 O O . PRO A 1 215 ? -6.545 -22.200 18.090 1.00 84.31 215 PRO A O 1
ATOM 1738 N N . ARG A 1 216 ? -5.538 -21.997 20.077 1.00 85.19 216 ARG A N 1
ATOM 1739 C CA . ARG A 1 216 ? -4.987 -20.661 19.811 1.00 85.19 216 ARG A CA 1
ATOM 1740 C C . ARG A 1 216 ? -3.902 -20.689 18.733 1.00 85.19 216 ARG A C 1
ATOM 1742 O O . ARG A 1 216 ? -3.822 -19.760 17.929 1.00 85.19 216 ARG A O 1
ATOM 1749 N N . LEU A 1 217 ? -3.086 -21.742 18.714 1.00 89.69 217 LEU A N 1
ATOM 1750 C CA . LEU A 1 217 ? -2.071 -21.957 17.688 1.00 89.69 217 LEU A CA 1
ATOM 1751 C C . LEU A 1 217 ? -2.717 -22.288 16.338 1.00 89.69 217 LEU A C 1
ATOM 1753 O O . LEU A 1 217 ? -2.363 -21.665 15.339 1.00 89.69 217 LEU A O 1
ATOM 1757 N N . ILE A 1 218 ? -3.726 -23.167 16.333 1.00 89.25 218 ILE A N 1
ATOM 1758 C CA . ILE A 1 218 ? -4.523 -23.494 15.139 1.00 89.25 218 ILE A CA 1
ATOM 1759 C C . ILE A 1 218 ? -5.147 -22.221 14.563 1.00 89.25 218 ILE A C 1
ATOM 1761 O O . ILE A 1 218 ? -4.942 -21.918 13.390 1.00 89.25 218 ILE A O 1
ATOM 1765 N N . ARG A 1 219 ? -5.814 -21.411 15.400 1.00 88.62 219 ARG A N 1
ATOM 1766 C CA . ARG A 1 219 ? -6.372 -20.115 14.986 1.00 88.62 219 ARG A CA 1
ATOM 1767 C C . ARG A 1 219 ? -5.309 -19.225 14.356 1.00 88.62 219 ARG A C 1
ATOM 1769 O O . ARG A 1 219 ? -5.547 -18.625 13.316 1.00 88.62 219 ARG A O 1
ATOM 1776 N N . ARG A 1 220 ? -4.134 -19.119 14.980 1.00 88.88 220 ARG A N 1
ATOM 1777 C CA . ARG A 1 220 ? -3.054 -18.261 14.486 1.00 88.88 220 ARG A CA 1
ATOM 1778 C C . ARG A 1 220 ? -2.604 -18.670 13.086 1.00 88.88 220 ARG A C 1
ATOM 1780 O O . ARG A 1 220 ? -2.537 -17.801 12.224 1.00 88.88 220 ARG A O 1
ATOM 1787 N N . TYR A 1 221 ? -2.302 -19.946 12.863 1.00 92.19 221 TYR A N 1
ATOM 1788 C CA . TYR A 1 221 ? -1.858 -20.411 11.548 1.00 92.19 221 TYR A CA 1
ATOM 1789 C C . TYR A 1 221 ? -2.980 -20.345 10.516 1.00 92.19 221 TYR A C 1
ATOM 1791 O O . TYR A 1 221 ? -2.747 -19.834 9.426 1.00 92.19 221 TYR A O 1
ATOM 1799 N N . PHE A 1 222 ? -4.203 -20.742 10.875 1.00 92.50 222 PHE A N 1
ATOM 1800 C CA . PHE A 1 222 ? -5.363 -20.637 9.990 1.00 92.50 222 PHE A CA 1
ATOM 1801 C C . PHE A 1 222 ? -5.564 -19.208 9.473 1.00 92.50 222 PHE A C 1
ATOM 1803 O O . PHE A 1 222 ? -5.717 -18.996 8.274 1.00 92.50 222 PHE A O 1
ATOM 1810 N N . LEU A 1 223 ? -5.502 -18.211 10.361 1.00 91.12 223 LEU A N 1
ATOM 1811 C CA . LEU A 1 223 ? -5.648 -16.808 9.971 1.00 91.12 223 LEU A CA 1
ATOM 1812 C C . LEU A 1 223 ? -4.502 -16.313 9.092 1.00 91.12 223 LEU A C 1
ATOM 1814 O O . LEU A 1 223 ? -4.739 -15.504 8.202 1.00 91.12 223 LEU A O 1
ATOM 1818 N N . VAL A 1 224 ? -3.278 -16.790 9.325 1.00 92.69 224 VAL A N 1
ATOM 1819 C CA . VAL A 1 224 ? -2.131 -16.463 8.471 1.00 92.69 224 VAL A CA 1
ATOM 1820 C C . VAL A 1 224 ? -2.343 -17.036 7.069 1.00 92.69 224 VAL A C 1
ATOM 1822 O O . VAL A 1 224 ? -2.314 -16.276 6.107 1.00 92.69 224 VAL A O 1
ATOM 1825 N N . PHE A 1 225 ? -2.633 -18.334 6.946 1.00 93.62 225 PHE A N 1
ATOM 1826 C CA . PHE A 1 225 ? -2.873 -18.970 5.647 1.00 93.62 225 PHE A CA 1
ATOM 1827 C C . PHE A 1 225 ? -4.070 -18.363 4.916 1.00 93.62 225 PHE A C 1
ATOM 1829 O O . PHE A 1 225 ? -3.974 -18.074 3.728 1.00 93.62 225 PHE A O 1
ATOM 1836 N N . SER A 1 226 ? -5.169 -18.096 5.624 1.00 92.50 226 SER A N 1
ATOM 1837 C CA . SER A 1 226 ? -6.340 -17.440 5.044 1.00 92.50 226 SER A CA 1
ATOM 1838 C C . SER A 1 226 ? -6.011 -16.034 4.535 1.00 92.50 226 SER A C 1
ATOM 1840 O O . SER A 1 226 ? -6.377 -15.704 3.411 1.00 92.50 226 SER A O 1
ATOM 1842 N N . ALA A 1 227 ? -5.273 -15.230 5.307 1.00 91.75 227 ALA A N 1
ATOM 1843 C CA . ALA A 1 227 ? -4.889 -13.885 4.887 1.00 91.75 227 ALA A CA 1
ATOM 1844 C C . ALA A 1 227 ? -3.981 -13.900 3.648 1.00 91.75 227 ALA A C 1
ATOM 1846 O O . ALA A 1 227 ? -4.207 -13.121 2.723 1.00 91.75 227 ALA A O 1
ATOM 1847 N N . PHE A 1 228 ? -2.994 -14.802 3.597 1.00 94.25 228 PHE A N 1
ATOM 1848 C CA . PHE A 1 228 ? -2.140 -14.966 2.417 1.00 94.25 228 PHE A CA 1
ATOM 1849 C C . PHE A 1 228 ? -2.905 -15.522 1.212 1.00 94.25 228 PHE A C 1
ATOM 1851 O O . PHE A 1 228 ? -2.670 -15.058 0.103 1.00 94.25 228 PHE A O 1
ATOM 1858 N N . GLY A 1 229 ? -3.853 -16.440 1.413 1.00 94.50 229 GLY A N 1
ATOM 1859 C CA . GLY A 1 229 ? -4.705 -16.964 0.342 1.00 94.50 229 GLY A CA 1
ATOM 1860 C C . GLY A 1 229 ? -5.596 -15.887 -0.280 1.00 94.50 229 GLY A C 1
ATOM 1861 O O . GLY A 1 229 ? -5.614 -15.730 -1.498 1.00 94.50 229 GLY A O 1
ATOM 1862 N N . VAL A 1 230 ? -6.274 -15.082 0.549 1.00 91.81 230 VAL A N 1
ATOM 1863 C CA . VAL A 1 230 ? -7.075 -13.935 0.077 1.00 91.81 230 VAL A CA 1
ATOM 1864 C C . VAL A 1 230 ? -6.184 -12.905 -0.619 1.00 91.81 230 VAL A C 1
ATOM 1866 O O . VAL A 1 230 ? -6.538 -12.411 -1.685 1.00 91.81 230 VAL A O 1
ATOM 1869 N N . SER A 1 231 ? -5.010 -12.609 -0.052 1.00 92.25 231 SER A N 1
ATOM 1870 C CA . SER A 1 231 ? -4.034 -11.711 -0.674 1.00 92.25 231 SER A CA 1
ATOM 1871 C C . SER A 1 231 ? -3.597 -12.226 -2.045 1.00 92.25 231 SER A C 1
ATOM 1873 O O . SER A 1 231 ? -3.641 -11.472 -3.010 1.00 92.25 231 SER A O 1
ATOM 1875 N N . GLY A 1 232 ? -3.217 -13.501 -2.154 1.00 92.94 232 GLY A N 1
ATOM 1876 C CA . GLY A 1 232 ? -2.795 -14.122 -3.409 1.00 92.94 232 GLY A CA 1
ATOM 1877 C C . GLY A 1 232 ? -3.874 -14.040 -4.484 1.00 92.94 232 GLY A C 1
ATOM 1878 O O . GLY A 1 232 ? -3.587 -13.591 -5.588 1.00 92.94 232 GLY A O 1
ATOM 1879 N N . LEU A 1 233 ? -5.128 -14.346 -4.136 1.00 92.81 233 LEU A N 1
ATOM 1880 C CA . LEU A 1 233 ? -6.259 -14.219 -5.058 1.00 92.81 233 LEU A CA 1
ATOM 1881 C C . LEU A 1 233 ? -6.421 -12.784 -5.579 1.00 92.81 233 LEU A C 1
ATOM 1883 O O . LEU A 1 233 ? -6.604 -12.587 -6.776 1.00 92.81 233 LEU A O 1
ATOM 1887 N N . LEU A 1 234 ? -6.321 -11.780 -4.702 1.00 89.88 234 LEU A N 1
ATOM 1888 C CA . LEU A 1 234 ? -6.403 -10.373 -5.108 1.00 89.88 234 LEU A CA 1
ATOM 1889 C C . LEU A 1 234 ? -5.265 -9.978 -6.057 1.00 89.88 234 LEU A C 1
ATOM 1891 O O . LEU A 1 234 ? -5.516 -9.268 -7.026 1.00 89.88 234 LEU A O 1
ATOM 1895 N N . HIS A 1 235 ? -4.042 -10.459 -5.818 1.00 88.62 235 HIS A N 1
ATOM 1896 C CA . HIS A 1 235 ? -2.913 -10.207 -6.719 1.00 88.62 235 HIS A CA 1
ATOM 1897 C C . HIS A 1 235 ? -3.114 -10.896 -8.072 1.00 88.62 235 HIS A C 1
ATOM 1899 O O . HIS A 1 235 ? -2.928 -10.261 -9.105 1.00 88.62 235 HIS A O 1
ATOM 1905 N N . SER A 1 236 ? -3.551 -12.160 -8.089 1.00 88.69 236 SER A N 1
ATOM 1906 C CA . SER A 1 236 ? -3.849 -12.881 -9.331 1.00 88.69 236 SER A CA 1
ATOM 1907 C C . SER A 1 236 ? -4.942 -12.189 -10.140 1.00 88.69 236 SER A C 1
ATOM 1909 O O . SER A 1 236 ? -4.800 -12.046 -11.350 1.00 88.69 236 SER A O 1
ATOM 1911 N N . LEU A 1 237 ? -6.002 -11.710 -9.481 1.00 88.19 237 LEU A N 1
ATOM 1912 C CA . LEU A 1 237 ? -7.052 -10.932 -10.134 1.00 88.19 237 LEU A CA 1
ATOM 1913 C C . LEU A 1 237 ? -6.508 -9.610 -10.678 1.00 88.19 237 LEU A C 1
ATOM 1915 O O . LEU A 1 237 ? -6.804 -9.277 -11.817 1.00 88.19 237 LEU A O 1
ATOM 1919 N N . ALA A 1 238 ? -5.693 -8.880 -9.915 1.00 83.12 238 ALA A N 1
ATOM 1920 C CA . ALA A 1 238 ? -5.100 -7.625 -10.375 1.00 83.12 238 ALA A CA 1
ATOM 1921 C C . ALA A 1 238 ? -4.229 -7.822 -11.628 1.00 83.12 238 ALA A C 1
ATOM 1923 O O . ALA A 1 238 ? -4.385 -7.086 -12.600 1.00 83.12 238 ALA A O 1
ATOM 1924 N N . VAL A 1 239 ? -3.378 -8.854 -11.643 1.00 82.56 239 VAL A N 1
ATOM 1925 C CA . VAL A 1 239 ? -2.555 -9.209 -12.812 1.00 82.56 239 VAL A CA 1
ATOM 1926 C C . VAL A 1 239 ? -3.427 -9.648 -13.987 1.00 82.56 239 VAL A C 1
ATOM 1928 O O . VAL A 1 239 ? -3.198 -9.227 -15.120 1.00 82.56 239 VAL A O 1
ATOM 1931 N N . TYR A 1 240 ? -4.451 -10.464 -13.734 1.00 83.31 240 TYR A N 1
ATOM 1932 C CA . TYR A 1 240 ? -5.384 -10.905 -14.767 1.00 83.31 240 TYR A CA 1
ATOM 1933 C C . TYR A 1 240 ? -6.123 -9.724 -15.404 1.00 83.31 240 TYR A C 1
ATOM 1935 O O . TYR A 1 240 ? -6.182 -9.634 -16.624 1.00 83.31 240 TYR A O 1
ATOM 1943 N N . TYR A 1 241 ? -6.655 -8.802 -14.597 1.00 81.00 241 TYR A N 1
ATOM 1944 C CA . TYR A 1 241 ? -7.360 -7.635 -15.115 1.00 81.00 241 TYR A CA 1
ATOM 1945 C C . TYR A 1 241 ? -6.418 -6.716 -15.886 1.00 81.00 241 TYR A C 1
ATOM 1947 O O . TYR A 1 241 ? -6.754 -6.378 -17.012 1.00 81.00 241 TYR A O 1
ATOM 1955 N N . GLY A 1 242 ? -5.231 -6.404 -15.354 1.00 71.75 242 GLY A N 1
ATOM 1956 C CA . GLY A 1 242 ? -4.248 -5.582 -16.069 1.00 71.75 242 GLY A CA 1
ATOM 1957 C C . GLY A 1 242 ? -3.836 -6.190 -17.413 1.00 71.75 242 GLY A C 1
ATOM 1958 O O . GLY A 1 242 ? -3.886 -5.522 -18.436 1.00 71.75 242 GLY A O 1
ATOM 1959 N N . SER A 1 243 ? -3.533 -7.491 -17.444 1.00 77.06 243 SER A N 1
ATOM 1960 C CA . SER A 1 243 ? -3.134 -8.174 -18.686 1.00 77.06 243 SER A CA 1
ATOM 1961 C C . SER A 1 243 ? -4.265 -8.347 -19.707 1.00 77.06 243 SER A C 1
ATOM 1963 O O . SER A 1 243 ? -3.998 -8.427 -20.902 1.00 77.06 243 SER A O 1
ATOM 1965 N N . LYS A 1 244 ? -5.527 -8.423 -19.266 1.00 69.50 244 LYS A N 1
ATOM 1966 C CA . LYS A 1 244 ? -6.692 -8.573 -20.154 1.00 69.50 244 LYS A CA 1
ATOM 1967 C C . LYS A 1 244 ? -7.230 -7.251 -20.686 1.00 69.50 244 LYS A C 1
ATOM 1969 O O . LYS A 1 244 ? -7.811 -7.259 -21.765 1.00 69.50 244 LYS A O 1
ATOM 1974 N N . THR A 1 245 ? -7.121 -6.159 -19.932 1.00 58.69 245 THR A N 1
ATOM 1975 C CA . THR A 1 245 ? -7.592 -4.841 -20.384 1.00 58.69 245 THR A CA 1
ATOM 1976 C C . THR A 1 245 ? -6.561 -4.134 -21.250 1.00 58.69 245 THR A C 1
ATOM 1978 O O . THR A 1 245 ? -6.953 -3.396 -22.147 1.00 58.69 245 THR A O 1
ATOM 1981 N N . ASP A 1 246 ? -5.273 -4.425 -21.052 1.00 53.38 246 ASP A N 1
ATOM 1982 C CA . ASP A 1 246 ? -4.192 -3.969 -21.925 1.00 53.38 246 ASP A CA 1
ATOM 1983 C C . ASP A 1 246 ? -3.923 -4.988 -23.040 1.00 53.38 246 ASP A C 1
ATOM 1985 O O . ASP A 1 246 ? -2.784 -5.390 -23.283 1.00 53.38 246 ASP A O 1
ATOM 1989 N N . THR A 1 247 ? -4.962 -5.397 -23.777 1.00 47.69 247 THR A N 1
ATOM 1990 C CA . THR A 1 247 ? -4.741 -5.936 -25.126 1.00 47.69 247 THR A CA 1
ATOM 1991 C C . THR A 1 247 ? -4.335 -4.775 -26.030 1.00 47.69 247 THR A C 1
ATOM 1993 O O . THR A 1 247 ? -5.100 -4.364 -26.898 1.00 47.69 247 THR A O 1
ATOM 1996 N N . MET A 1 248 ? -3.149 -4.206 -25.809 1.00 49.19 248 MET A N 1
ATOM 1997 C CA . MET A 1 248 ? -2.444 -3.537 -26.892 1.00 49.19 248 MET A CA 1
ATOM 1998 C C . MET A 1 248 ? -2.261 -4.622 -27.954 1.00 49.19 248 MET A C 1
ATOM 2000 O O . MET A 1 248 ? -1.613 -5.635 -27.660 1.00 49.19 248 MET A O 1
ATOM 2004 N N . PRO A 1 249 ? -2.865 -4.489 -29.148 1.00 44.75 249 PRO A N 1
ATOM 2005 C CA . PRO A 1 249 ? -2.479 -5.335 -30.259 1.00 44.75 249 PRO A CA 1
ATOM 2006 C C . PRO A 1 249 ? -0.963 -5.208 -30.364 1.00 44.75 249 PRO A C 1
ATOM 2008 O O . PRO A 1 249 ? -0.432 -4.098 -30.337 1.00 44.75 249 PRO A O 1
ATOM 2011 N N . TYR A 1 250 ? -0.264 -6.336 -30.426 1.00 48.19 250 TYR A N 1
ATOM 2012 C CA . TYR A 1 250 ? 1.192 -6.365 -30.566 1.00 48.19 250 TYR A CA 1
ATOM 2013 C C . TYR A 1 250 ? 1.683 -5.493 -31.746 1.00 48.19 250 TYR A C 1
ATOM 2015 O O . TYR A 1 250 ? 2.821 -5.039 -31.737 1.00 48.19 250 TYR A O 1
ATOM 2023 N N . GLU A 1 251 ? 0.804 -5.198 -32.709 1.00 49.41 251 GLU A N 1
ATOM 2024 C CA . GLU A 1 251 ? 1.067 -4.355 -33.878 1.00 49.41 251 GLU A CA 1
ATOM 2025 C C . GLU A 1 251 ? 0.885 -2.836 -33.667 1.00 49.41 251 GLU A C 1
ATOM 2027 O O . GLU A 1 251 ? 1.438 -2.066 -34.443 1.00 49.41 251 GLU A O 1
ATOM 2032 N N . ASP A 1 252 ? 0.190 -2.368 -32.622 1.00 48.16 252 ASP A N 1
ATOM 2033 C CA . ASP A 1 252 ? -0.216 -0.952 -32.482 1.00 48.16 252 ASP A CA 1
ATOM 2034 C C . ASP A 1 252 ? 0.545 -0.204 -31.372 1.00 48.16 252 ASP A C 1
ATOM 2036 O O . ASP A 1 252 ? 0.007 0.594 -30.599 1.00 48.16 252 ASP A O 1
ATOM 2040 N N . SER A 1 253 ? 1.852 -0.442 -31.274 1.00 48.34 253 SER A N 1
ATOM 2041 C CA . SER A 1 253 ? 2.716 0.187 -30.274 1.00 48.34 253 SER A CA 1
ATOM 2042 C C . SER A 1 253 ? 3.171 1.607 -30.630 1.00 48.34 253 SER A C 1
ATOM 2044 O O . SER A 1 253 ? 4.233 2.029 -30.171 1.00 48.34 253 SER A O 1
ATOM 2046 N N . THR A 1 254 ? 2.393 2.348 -31.423 1.00 54.88 254 THR A N 1
ATOM 2047 C CA . THR A 1 254 ? 2.689 3.746 -31.762 1.00 54.88 254 THR A CA 1
ATOM 2048 C C . THR A 1 254 ? 2.779 4.579 -30.475 1.00 54.88 254 THR A C 1
ATOM 2050 O O . THR A 1 254 ? 1.798 4.637 -29.720 1.00 54.88 254 THR A O 1
ATOM 2053 N N . PRO A 1 255 ? 3.924 5.223 -30.186 1.00 53.31 255 PRO A N 1
ATOM 2054 C CA . PRO A 1 255 ? 4.090 6.055 -29.000 1.00 53.31 255 PRO A CA 1
ATOM 2055 C C . PRO A 1 255 ? 2.994 7.123 -28.891 1.00 53.31 255 PRO A C 1
ATOM 2057 O O . PRO A 1 255 ? 2.557 7.679 -29.898 1.00 53.31 255 PRO A O 1
ATOM 2060 N N . LEU A 1 256 ? 2.565 7.470 -27.671 1.00 48.78 256 LEU A N 1
ATOM 2061 C CA . LEU A 1 256 ? 1.500 8.465 -27.438 1.00 48.78 256 LEU A CA 1
ATOM 2062 C C . LEU A 1 256 ? 1.770 9.830 -28.104 1.00 48.78 256 LEU A C 1
ATOM 2064 O O . LEU A 1 256 ? 0.819 10.532 -28.433 1.00 48.78 256 LEU A O 1
ATOM 2068 N N . HIS A 1 257 ? 3.039 10.178 -28.342 1.00 51.34 257 HIS A N 1
ATOM 2069 C CA . HIS A 1 257 ? 3.454 11.402 -29.036 1.00 51.34 257 HIS A CA 1
ATOM 2070 C C . HIS A 1 257 ? 3.363 11.324 -30.575 1.00 51.34 257 HIS A C 1
ATOM 2072 O O . HIS A 1 257 ? 3.444 12.355 -31.232 1.00 51.34 257 HIS A O 1
ATOM 2078 N N . MET A 1 258 ? 3.195 10.125 -31.149 1.00 45.12 258 MET A N 1
ATOM 2079 C CA . MET A 1 258 ? 2.975 9.888 -32.584 1.00 45.12 258 MET A CA 1
ATOM 2080 C C . MET A 1 258 ? 1.500 9.678 -32.937 1.00 45.12 258 MET A C 1
ATOM 2082 O O . MET A 1 258 ? 1.156 9.559 -34.113 1.00 45.12 258 MET A O 1
ATOM 2086 N N . ARG A 1 259 ? 0.597 9.649 -31.946 1.00 49.00 259 ARG A N 1
ATOM 2087 C CA . ARG A 1 259 ? -0.833 9.776 -32.243 1.00 49.00 259 ARG A CA 1
ATOM 2088 C C . ARG A 1 259 ? -1.039 11.143 -32.897 1.00 49.00 259 ARG A C 1
ATOM 2090 O O . ARG A 1 259 ? -0.552 12.121 -32.331 1.00 49.00 259 ARG A O 1
ATOM 2097 N N . PRO A 1 260 ? -1.741 11.246 -34.039 1.00 40.53 260 PRO A N 1
ATOM 2098 C CA . PRO A 1 260 ? -1.985 12.527 -34.683 1.00 40.53 260 PRO A CA 1
ATOM 2099 C C . PRO A 1 260 ? -2.906 13.380 -33.797 1.00 40.53 260 PRO A C 1
ATOM 2101 O O . PRO A 1 260 ? -4.123 13.399 -33.951 1.00 40.53 260 PRO A O 1
ATOM 2104 N N . GLY A 1 261 ? -2.319 14.078 -32.827 1.00 40.62 261 GLY A N 1
ATOM 2105 C CA . GLY A 1 261 ? -2.836 15.344 -32.344 1.00 40.62 261 GLY A CA 1
ATOM 2106 C C . GLY A 1 261 ? -2.604 16.345 -33.462 1.00 40.62 261 GLY A C 1
ATOM 2107 O O . GLY A 1 261 ? -1.495 16.415 -33.986 1.00 40.62 261 GLY A O 1
ATOM 2108 N N . CYS A 1 262 ? -3.668 17.034 -33.874 1.00 40.84 262 CYS A N 1
ATOM 2109 C CA . CYS A 1 262 ? -3.667 18.034 -34.934 1.00 40.84 262 CYS A CA 1
ATOM 2110 C C . CYS A 1 262 ? -2.342 18.810 -34.984 1.00 40.84 262 CYS A C 1
ATOM 2112 O O . CYS A 1 262 ? -2.045 19.599 -34.085 1.00 40.84 262 CYS A O 1
ATOM 2114 N N . GLY A 1 263 ? -1.555 18.559 -36.032 1.00 35.16 263 GLY A N 1
ATOM 2115 C CA . GLY A 1 263 ? -0.418 19.401 -36.375 1.00 35.16 263 GLY A CA 1
ATOM 2116 C C . GLY A 1 263 ? -0.881 20.823 -36.718 1.00 35.16 263 GLY A C 1
ATOM 2117 O O . GLY A 1 263 ? -2.084 21.057 -36.890 1.00 35.16 263 GLY A O 1
ATOM 2118 N N . PRO A 1 264 ? 0.051 21.786 -36.799 1.00 36.34 264 PRO A N 1
ATOM 2119 C CA . PRO A 1 264 ? -0.272 23.170 -37.117 1.00 36.34 264 PRO A CA 1
ATOM 2120 C C . PRO A 1 264 ? -1.013 23.234 -38.454 1.00 36.34 264 PRO A C 1
ATOM 2122 O O . PRO A 1 264 ? -0.660 22.528 -39.394 1.00 36.34 264 PRO A O 1
ATOM 2125 N N . MET A 1 265 ? -2.063 24.055 -38.499 1.00 37.53 265 MET A N 1
ATOM 2126 C CA . MET A 1 265 ? -2.906 24.280 -39.670 1.00 37.53 265 MET A CA 1
ATOM 2127 C C . MET A 1 265 ? -2.070 24.649 -40.900 1.00 37.53 265 MET A C 1
ATOM 2129 O O . MET A 1 265 ? -1.673 25.803 -41.037 1.00 37.53 265 MET A O 1
ATOM 2133 N N . ASP A 1 266 ? -1.903 23.703 -41.820 1.00 33.38 266 ASP A N 1
ATOM 2134 C CA . ASP A 1 266 ? -1.734 24.030 -43.229 1.00 33.38 266 ASP A CA 1
ATOM 2135 C C . ASP A 1 266 ? -3.115 24.068 -43.892 1.00 33.38 266 ASP A C 1
ATOM 2137 O O . ASP A 1 266 ? -4.006 23.245 -43.671 1.00 33.38 266 ASP A O 1
ATOM 2141 N N . SER A 1 267 ? -3.312 25.139 -44.640 1.00 39.22 267 SER A N 1
ATOM 2142 C CA . SER A 1 267 ? -4.561 25.638 -45.187 1.00 39.22 267 SER A CA 1
ATOM 2143 C C . SER A 1 267 ? -5.133 24.743 -46.290 1.00 39.22 267 SER A C 1
ATOM 2145 O O . SER A 1 267 ? -4.744 24.836 -47.450 1.00 39.22 267 SER A O 1
ATOM 2147 N N . SER A 1 268 ? -6.132 23.915 -45.973 1.00 29.09 268 SER A N 1
ATOM 2148 C CA . SER A 1 268 ? -7.196 23.521 -46.923 1.00 29.09 268 SER A CA 1
ATOM 2149 C C . SER A 1 268 ? -8.359 22.794 -46.216 1.00 29.09 268 SER A C 1
ATOM 2151 O O . SER A 1 268 ? -8.123 22.000 -45.306 1.00 29.09 268 SER A O 1
ATOM 2153 N N . PRO A 1 269 ? -9.634 23.058 -46.577 1.00 37.09 269 PRO A N 1
ATOM 2154 C CA . PRO A 1 269 ? -10.778 22.584 -45.810 1.00 37.09 269 PRO A CA 1
ATOM 2155 C C . PRO A 1 269 ? -11.342 21.288 -46.401 1.00 37.09 269 PRO A C 1
ATOM 2157 O O . PRO A 1 269 ? -12.111 21.326 -47.355 1.00 37.09 269 PRO A O 1
ATOM 2160 N N . THR A 1 270 ? -11.056 20.145 -45.784 1.00 29.72 270 THR A N 1
ATOM 2161 C CA . THR A 1 270 ? -11.930 18.967 -45.897 1.00 29.72 270 THR A CA 1
ATOM 2162 C C . THR A 1 270 ? -12.000 18.238 -44.562 1.00 29.72 270 THR A C 1
ATOM 2164 O O . THR A 1 270 ? -11.220 17.333 -44.275 1.00 29.72 270 THR A O 1
ATOM 2167 N N . CYS A 1 271 ? -12.970 18.639 -43.739 1.00 30.86 271 CYS A N 1
ATOM 2168 C CA . CYS A 1 271 ? -13.518 17.792 -42.687 1.00 30.86 271 CYS A CA 1
ATOM 2169 C C . CYS A 1 271 ? -14.108 16.527 -43.320 1.00 30.86 271 CYS A C 1
ATOM 2171 O O . CYS A 1 271 ? -15.038 16.626 -44.118 1.00 30.86 271 CYS A O 1
ATOM 2173 N N . VAL A 1 272 ? -13.651 15.348 -42.897 1.00 31.67 272 VAL A N 1
ATOM 2174 C CA . VAL A 1 272 ? -14.450 14.122 -43.000 1.00 31.67 272 VAL A CA 1
ATOM 2175 C C . VAL A 1 272 ? -14.557 13.502 -41.611 1.00 31.67 272 VAL A C 1
ATOM 2177 O O . VAL A 1 272 ? -13.576 13.172 -40.953 1.00 31.67 272 VAL A O 1
ATOM 2180 N N . SER A 1 273 ? -15.804 13.440 -41.167 1.00 30.61 273 SER A N 1
ATOM 2181 C CA . SER A 1 273 ? -16.318 12.957 -39.894 1.00 30.61 273 SER A CA 1
ATOM 2182 C C . SER A 1 273 ? -15.976 11.497 -39.591 1.00 30.61 273 SER A C 1
ATOM 2184 O O . SER A 1 273 ? -16.216 10.639 -40.438 1.00 30.61 273 SER A O 1
ATOM 2186 N N . TRP A 1 274 ? -15.630 11.196 -38.338 1.00 32.72 274 TRP A N 1
ATOM 2187 C CA . TRP A 1 274 ? -15.798 9.855 -37.767 1.00 32.72 274 TRP A CA 1
ATOM 2188 C C . TRP A 1 274 ? -16.559 9.933 -36.440 1.00 32.72 274 TRP A C 1
ATOM 2190 O O . TRP A 1 274 ? -15.992 10.079 -35.362 1.00 32.72 274 TRP A O 1
ATOM 2200 N N . LEU A 1 275 ? -17.886 9.859 -36.554 1.00 29.73 275 LEU A N 1
ATOM 2201 C CA . LEU A 1 275 ? -18.778 9.403 -35.488 1.00 29.73 275 LEU A CA 1
ATOM 2202 C C . LEU A 1 275 ? -18.716 7.862 -35.443 1.00 29.73 275 LEU A C 1
ATOM 2204 O O . LEU A 1 275 ? -18.700 7.244 -36.512 1.00 29.73 275 LEU A O 1
ATOM 2208 N N . PRO A 1 276 ? -18.732 7.219 -34.261 1.00 33.94 276 PRO A N 1
ATOM 2209 C CA . PRO A 1 276 ? -18.701 5.765 -34.170 1.00 33.94 276 PRO A CA 1
ATOM 2210 C C . PRO A 1 276 ? -20.052 5.189 -34.611 1.00 33.94 276 PRO A C 1
ATOM 2212 O O . PRO A 1 276 ? -21.075 5.402 -33.958 1.00 33.94 276 PRO A O 1
ATOM 2215 N N . LYS A 1 277 ? -20.066 4.438 -35.713 1.00 37.81 277 LYS A N 1
ATOM 2216 C CA . LYS A 1 277 ? -21.135 3.482 -36.009 1.00 37.81 277 LYS A CA 1
ATOM 2217 C C . LYS A 1 277 ? -20.703 2.143 -35.432 1.00 37.81 277 LYS A C 1
ATOM 2219 O O . LYS A 1 277 ? -19.860 1.508 -36.035 1.00 37.81 277 LYS A O 1
ATOM 2224 N N . ASP A 1 278 ? -21.237 1.777 -34.269 1.00 33.41 278 ASP A N 1
ATOM 2225 C CA . ASP A 1 278 ? -21.585 0.385 -33.946 1.00 33.41 278 ASP A CA 1
ATOM 2226 C C . ASP A 1 278 ? -22.294 0.309 -32.589 1.00 33.41 278 ASP A C 1
ATOM 2228 O O . ASP A 1 278 ? -21.750 -0.037 -31.544 1.00 33.41 278 ASP A O 1
ATOM 2232 N N . LEU A 1 279 ? -23.581 0.644 -32.632 1.00 36.38 279 LEU A N 1
ATOM 2233 C CA . LEU A 1 279 ? -24.571 0.272 -31.631 1.00 36.38 279 LEU A CA 1
ATOM 2234 C C . LEU A 1 279 ? -25.636 -0.541 -32.369 1.00 36.38 279 LEU A C 1
ATOM 2236 O O . LEU A 1 279 ? -26.560 0.016 -32.954 1.00 36.38 279 LEU A O 1
ATOM 2240 N N . GLY A 1 280 ? -25.487 -1.869 -32.361 1.00 30.39 280 GLY A N 1
ATOM 2241 C CA . GLY A 1 280 ? -26.587 -2.775 -32.691 1.00 30.39 280 GLY A CA 1
ATOM 2242 C C . GLY A 1 280 ? -26.249 -3.969 -33.577 1.00 30.39 280 GLY A C 1
ATOM 2243 O O . GLY A 1 280 ? -26.617 -3.982 -34.748 1.00 30.39 280 GLY A O 1
ATOM 2244 N N . ARG A 1 281 ? -25.747 -5.056 -32.977 1.00 28.20 281 ARG A N 1
ATOM 2245 C CA . ARG A 1 281 ? -26.361 -6.379 -33.185 1.00 28.20 281 ARG A CA 1
ATOM 2246 C C . ARG A 1 281 ? -25.929 -7.395 -32.129 1.00 28.20 281 ARG A C 1
ATOM 2248 O O . ARG A 1 281 ? -24.759 -7.701 -31.952 1.00 28.20 281 ARG A O 1
ATOM 2255 N N . ARG A 1 282 ? -26.938 -7.893 -31.414 1.00 32.75 282 ARG A N 1
ATOM 2256 C CA . ARG A 1 282 ? -26.898 -9.070 -30.547 1.00 32.75 282 ARG A CA 1
ATOM 2257 C C . ARG A 1 282 ? -26.743 -10.354 -31.379 1.00 32.75 282 ARG A C 1
ATOM 2259 O O . ARG A 1 282 ? -27.122 -10.382 -32.546 1.00 32.75 282 ARG A O 1
ATOM 2266 N N . THR A 1 283 ? -26.342 -11.407 -30.659 1.00 34.34 283 THR A N 1
ATOM 2267 C CA . THR A 1 283 ? -26.593 -12.850 -30.876 1.00 34.34 283 THR A CA 1
ATOM 2268 C C . THR A 1 283 ? -25.865 -13.551 -32.023 1.00 34.34 283 THR A C 1
ATOM 2270 O O . THR A 1 283 ? -26.227 -13.411 -33.183 1.00 34.34 283 THR A O 1
ATOM 2273 N N . GLY A 1 284 ? -24.924 -14.422 -31.644 1.00 25.67 284 GLY A N 1
ATOM 2274 C CA . GLY A 1 284 ? -24.339 -15.456 -32.495 1.00 25.67 284 GLY A CA 1
ATOM 2275 C C . GLY A 1 284 ? -23.434 -16.381 -31.681 1.00 25.67 284 GLY A C 1
ATOM 2276 O O . GLY A 1 284 ? -22.262 -16.089 -31.482 1.00 25.67 284 GLY A O 1
ATOM 2277 N N . LEU A 1 285 ? -24.007 -17.469 -31.164 1.00 29.47 285 LEU A N 1
ATOM 2278 C CA . LEU A 1 285 ? -23.281 -18.661 -30.718 1.00 29.47 285 LEU A CA 1
ATOM 2279 C C . LEU A 1 285 ? -22.483 -19.257 -31.892 1.00 29.47 285 LEU A C 1
ATOM 2281 O O . LEU A 1 285 ? -23.060 -19.424 -32.961 1.00 29.47 285 LEU A O 1
ATOM 2285 N N . CYS A 1 286 ? -21.219 -19.627 -31.671 1.00 26.56 286 CYS A N 1
ATOM 2286 C CA . CYS A 1 286 ? -20.504 -20.727 -32.349 1.00 26.56 286 CYS A CA 1
ATOM 2287 C C . CYS A 1 286 ? -19.158 -20.924 -31.624 1.00 26.56 286 CYS A C 1
ATOM 2289 O O . CYS A 1 286 ? -18.326 -20.026 -31.614 1.00 26.56 286 CYS A O 1
ATOM 2291 N N . SER A 1 287 ? -19.046 -21.895 -30.716 1.00 25.50 287 SER A N 1
ATOM 2292 C CA . SER A 1 287 ? -18.638 -23.296 -30.936 1.00 25.50 287 SER A CA 1
ATOM 2293 C C . SER A 1 287 ? -17.190 -23.498 -31.392 1.00 25.50 287 SER A C 1
ATOM 2295 O O . SER A 1 287 ? -16.769 -23.043 -32.447 1.00 25.50 287 SER A O 1
ATOM 2297 N N . TYR A 1 288 ? -16.488 -24.254 -30.543 1.00 27.27 288 TYR A N 1
ATOM 2298 C CA . TYR A 1 288 ? -15.294 -25.064 -30.776 1.00 27.27 288 TYR A CA 1
ATOM 2299 C C . TYR A 1 288 ? -15.144 -25.611 -32.205 1.00 27.27 288 TYR A C 1
ATOM 2301 O O . TYR A 1 288 ? -16.064 -26.262 -32.691 1.00 27.27 288 TYR A O 1
ATOM 2309 N N . SER A 1 289 ? -13.929 -25.533 -32.758 1.00 27.09 289 SER A N 1
ATOM 2310 C CA . SER A 1 289 ? -13.147 -26.709 -33.187 1.00 27.09 289 SER A CA 1
ATOM 2311 C C . SER A 1 289 ? -11.782 -26.303 -33.755 1.00 27.09 289 SER A C 1
ATOM 2313 O O . SER A 1 289 ? -11.669 -25.289 -34.434 1.00 27.09 289 SER A O 1
ATOM 2315 N N . SER A 1 290 ? -10.788 -27.142 -33.458 1.00 27.67 290 SER A N 1
ATOM 2316 C CA . SER A 1 290 ? -9.439 -27.291 -34.019 1.00 27.67 290 SER A CA 1
ATOM 2317 C C . SER A 1 290 ? -9.198 -26.770 -35.439 1.00 27.67 290 SER A C 1
ATOM 2319 O O . SER A 1 290 ? -10.075 -26.894 -36.280 1.00 27.67 290 SER A O 1
ATOM 2321 N N . PHE A 1 291 ? -7.949 -26.403 -35.753 1.00 27.80 291 PHE A N 1
ATOM 2322 C CA . PHE A 1 291 ? -7.121 -27.207 -36.666 1.00 27.80 291 PHE A CA 1
ATOM 2323 C C . PHE A 1 291 ? -5.639 -26.799 -36.604 1.00 27.80 291 PHE A C 1
ATOM 2325 O O . PHE A 1 291 ? -5.298 -25.623 -36.561 1.00 27.80 291 PHE A O 1
ATOM 2332 N N . TYR A 1 292 ? -4.791 -27.828 -36.570 1.00 30.27 292 TYR A N 1
ATOM 2333 C CA . TYR A 1 292 ? -3.357 -27.807 -36.847 1.00 30.27 292 TYR A CA 1
ATOM 2334 C C . TYR A 1 292 ? -3.071 -27.269 -38.257 1.00 30.27 292 TYR A C 1
ATOM 2336 O O . TYR A 1 292 ? -3.703 -27.739 -39.204 1.00 30.27 292 TYR A O 1
ATOM 2344 N N . GLN A 1 293 ? -2.048 -26.424 -38.390 1.00 34.94 293 GLN A N 1
ATOM 2345 C CA . GLN A 1 293 ? -0.891 -26.626 -39.275 1.00 34.94 293 GLN A CA 1
ATOM 2346 C C . GLN A 1 293 ? 0.230 -25.663 -38.888 1.00 34.94 293 GLN A C 1
ATOM 2348 O O . GLN A 1 293 ? -0.086 -24.489 -38.596 1.00 34.94 293 GLN A O 1
#